Protein AF-T0RI38-F1 (afdb_monomer_lite)

Secondary structure (DSSP, 8-state):
-HHHHHHHTTSSTT------------EEEEETTS-EEEHHHHHHHHHS-------TT-SSHHHHHHHHHTTHHHH-HHHHHHHHHHHHHHHHHEEEESS------TTS-S--PPTTEEEEE-EEEEEETTTTEEEEEEEHHHHHHS-HHHHHHHHHHHHHHHHH--S-HHHHHHHHHHHHTTHHHHS-HHHHHHHHHHHT--EEEETTEEEE-STT-EE-TT--EEEEEB-TT-EEEETTEEEEEEEEEEEE-TTS-EEEEEEEE-S-EEETTEEEPSEEEEEEE-TT--EEEEEE---

Radius of gyration: 24.17 Å; chains: 1; bounding box: 79×37×67 Å

Structure (mmCIF, N/CA/C/O backbone):
data_AF-T0RI38-F1
#
_entry.id   AF-T0RI38-F1
#
loop_
_atom_site.group_PDB
_atom_site.id
_atom_site.type_symbol
_atom_site.label_atom_id
_atom_site.label_alt_id
_atom_site.label_comp_id
_atom_site.label_asym_id
_atom_site.label_entity_id
_atom_site.label_seq_id
_atom_site.pdbx_PDB_ins_code
_atom_site.Cartn_x
_atom_site.Cartn_y
_atom_site.Cartn_z
_atom_site.occupancy
_atom_site.B_iso_or_equiv
_atom_site.auth_seq_id
_atom_site.auth_comp_id
_atom_site.auth_asym_id
_atom_site.auth_atom_id
_atom_site.pdbx_PDB_model_num
ATOM 1 N N . MET A 1 1 ? -54.460 7.981 -27.881 1.00 52.50 1 MET A N 1
ATOM 2 C CA . MET A 1 1 ? -53.200 8.703 -27.577 1.00 52.50 1 MET A CA 1
ATOM 3 C C . MET A 1 1 ? -52.967 9.010 -26.093 1.00 52.50 1 MET A C 1
ATOM 5 O O . MET A 1 1 ? -51.810 9.084 -25.716 1.00 52.50 1 MET A O 1
ATOM 9 N N . LYS A 1 2 ? -53.991 9.130 -25.226 1.00 49.47 2 LYS A N 1
ATOM 10 C CA . LYS A 1 2 ? -53.792 9.373 -23.775 1.00 49.47 2 LYS A CA 1
ATOM 11 C C . LYS A 1 2 ? -53.155 8.209 -22.986 1.00 49.47 2 LYS A C 1
ATOM 13 O O . LYS A 1 2 ? -52.489 8.465 -21.995 1.00 49.47 2 LYS A O 1
ATOM 18 N N . ASN A 1 3 ? -53.280 6.963 -23.452 1.00 51.94 3 ASN A N 1
ATOM 19 C CA . ASN A 1 3 ? -52.802 5.787 -22.702 1.00 51.94 3 ASN A CA 1
ATOM 20 C C . ASN A 1 3 ? -51.346 5.378 -23.000 1.00 51.94 3 ASN A C 1
ATOM 22 O O . ASN A 1 3 ? -50.801 4.549 -22.285 1.00 51.94 3 ASN A O 1
ATOM 26 N N . ILE A 1 4 ? -50.698 5.961 -24.018 1.00 56.91 4 ILE A N 1
ATOM 27 C CA . ILE A 1 4 ? -49.292 5.652 -24.354 1.00 56.91 4 ILE A CA 1
ATOM 28 C C . ILE A 1 4 ? -48.326 6.487 -23.497 1.00 56.91 4 ILE A C 1
ATOM 30 O O . ILE A 1 4 ? -47.251 6.021 -23.135 1.00 56.91 4 ILE A O 1
ATOM 34 N N . VAL A 1 5 ? -48.741 7.689 -23.081 1.00 57.84 5 VAL A N 1
ATOM 35 C CA . VAL A 1 5 ? -47.929 8.575 -22.228 1.00 57.84 5 VAL A CA 1
ATOM 36 C C . VAL A 1 5 ? -47.777 8.017 -20.804 1.00 57.84 5 VAL A C 1
ATOM 38 O O . VAL A 1 5 ? -46.726 8.181 -20.195 1.00 57.84 5 VAL A O 1
ATOM 41 N N . LEU A 1 6 ? -48.778 7.291 -20.290 1.00 52.81 6 LEU A N 1
ATOM 42 C CA . LEU A 1 6 ? -48.741 6.730 -18.932 1.00 52.81 6 LEU A CA 1
ATOM 43 C C . LEU A 1 6 ? -47.814 5.504 -18.810 1.00 52.81 6 LEU A C 1
ATOM 45 O O . LEU A 1 6 ? -47.268 5.255 -17.740 1.00 52.81 6 LEU A O 1
ATOM 49 N N . MET A 1 7 ? -47.595 4.766 -19.905 1.00 52.53 7 MET A N 1
ATOM 50 C CA . MET A 1 7 ? -46.725 3.583 -19.920 1.00 52.53 7 MET A CA 1
ATOM 51 C C . MET A 1 7 ? -45.237 3.956 -20.038 1.00 52.53 7 MET A C 1
ATOM 53 O O . MET A 1 7 ? -44.396 3.271 -19.467 1.00 52.53 7 MET A O 1
ATOM 57 N N . LEU A 1 8 ? -44.905 5.084 -20.684 1.00 54.91 8 LEU A N 1
ATOM 58 C CA . LEU A 1 8 ? -43.523 5.585 -20.735 1.00 54.91 8 LEU A CA 1
ATOM 59 C C . LEU A 1 8 ? -43.023 6.120 -19.381 1.00 54.91 8 LEU A C 1
ATOM 61 O O . LEU A 1 8 ? -41.831 6.044 -19.098 1.00 54.91 8 LEU A O 1
ATOM 65 N N . LEU A 1 9 ? -43.922 6.617 -18.526 1.00 54.41 9 LEU A N 1
ATOM 66 C CA . LEU A 1 9 ? -43.577 7.114 -17.187 1.00 54.41 9 LEU A CA 1
ATOM 67 C C . LEU A 1 9 ? -43.242 5.994 -16.185 1.00 54.41 9 LEU A C 1
ATOM 69 O O . LEU A 1 9 ? -42.529 6.250 -15.221 1.00 54.41 9 LEU A O 1
ATOM 73 N N . PHE A 1 10 ? -43.681 4.754 -16.429 1.00 56.00 10 PHE A N 1
ATOM 74 C CA . PHE A 1 10 ? -43.365 3.602 -15.572 1.00 56.00 10 PHE A CA 1
ATOM 75 C C . PHE A 1 10 ? -42.059 2.879 -15.939 1.00 56.00 10 PHE A C 1
ATOM 77 O O . PHE A 1 10 ? -41.571 2.082 -15.146 1.00 56.00 10 PHE A O 1
ATOM 84 N N . CYS A 1 11 ? -41.466 3.159 -17.105 1.00 56.56 11 CYS A N 1
ATOM 85 C CA . CYS A 1 11 ? -40.196 2.547 -17.521 1.00 56.56 11 CYS A CA 1
ATOM 86 C C . CYS A 1 11 ? -38.950 3.348 -17.104 1.00 56.56 11 CYS A C 1
ATOM 88 O O . CYS A 1 11 ? -37.836 2.874 -17.303 1.00 56.56 11 CYS A O 1
ATOM 90 N N . LEU A 1 12 ? -39.114 4.544 -16.529 1.00 52.31 12 LEU A N 1
ATOM 91 C CA . LEU A 1 12 ? -38.002 5.391 -16.072 1.00 52.31 12 LEU A CA 1
ATOM 92 C C . LEU A 1 12 ? -37.701 5.257 -14.568 1.00 52.31 12 LEU A C 1
ATOM 94 O O . LEU A 1 12 ? -36.744 5.856 -14.087 1.00 52.31 12 LEU A O 1
ATOM 98 N N . SER A 1 13 ? -38.470 4.465 -13.816 1.00 51.62 13 SER A N 1
ATOM 99 C CA . SER A 1 13 ? -38.287 4.293 -12.367 1.00 51.62 13 SER A CA 1
ATOM 100 C C . SER A 1 13 ? -37.273 3.209 -11.973 1.00 51.62 13 SER A C 1
ATOM 102 O O . SER A 1 13 ? -37.005 3.040 -10.789 1.00 51.62 13 SER A O 1
ATOM 104 N N . SER A 1 14 ? -36.675 2.487 -12.925 1.00 49.59 14 SER A N 1
ATOM 105 C CA . SER A 1 14 ? -35.766 1.362 -12.642 1.00 49.59 14 SER A CA 1
ATOM 106 C C . SER A 1 14 ? -34.270 1.683 -12.766 1.00 49.59 14 SER A C 1
ATOM 108 O O . SER A 1 14 ? -33.455 0.766 -12.760 1.00 49.59 14 SER A O 1
ATOM 110 N N . LEU A 1 15 ? -33.886 2.961 -12.860 1.00 44.91 15 LEU A N 1
ATOM 111 C CA . LEU A 1 15 ? -32.476 3.388 -12.873 1.00 44.91 15 LEU A CA 1
ATOM 112 C C . LEU A 1 15 ? -32.119 4.348 -11.732 1.00 44.91 15 LEU A C 1
ATOM 114 O O . LEU A 1 15 ? -31.112 5.048 -11.804 1.00 44.91 15 LEU A O 1
ATOM 118 N N . THR A 1 16 ? -32.880 4.351 -10.636 1.00 39.31 16 THR A N 1
ATOM 119 C CA . THR A 1 16 ? -32.312 4.793 -9.360 1.00 39.31 16 THR A CA 1
ATOM 120 C C . THR A 1 16 ? -31.388 3.689 -8.866 1.00 39.31 16 THR A C 1
ATOM 122 O O . THR A 1 16 ? -31.758 2.867 -8.028 1.00 39.31 16 THR A O 1
ATOM 125 N N . PHE A 1 17 ? -30.171 3.664 -9.408 1.00 40.62 17 PHE A N 1
ATOM 126 C CA . PHE A 1 17 ? -29.021 3.188 -8.656 1.00 40.62 17 PHE A CA 1
ATOM 127 C C . PHE A 1 17 ? -28.925 4.138 -7.457 1.00 40.62 17 PHE A C 1
ATOM 129 O O . PHE A 1 17 ? -28.299 5.192 -7.527 1.00 40.62 17 PHE A O 1
ATOM 136 N N . ALA A 1 18 ? -29.659 3.828 -6.383 1.00 42.44 18 ALA A N 1
ATOM 137 C CA . ALA A 1 18 ? -29.316 4.338 -5.071 1.00 42.44 18 ALA A CA 1
ATOM 138 C C . ALA A 1 18 ? -27.847 3.962 -4.914 1.00 42.44 18 ALA A C 1
ATOM 140 O O . ALA A 1 18 ? -27.525 2.770 -4.978 1.00 42.44 18 ALA A O 1
ATOM 141 N N . GLY A 1 19 ? -26.975 4.978 -4.898 1.00 41.56 19 GLY A N 1
ATOM 142 C CA . GLY A 1 19 ? -25.542 4.793 -4.744 1.00 41.56 19 GLY A CA 1
ATOM 143 C C . GLY A 1 19 ? -25.368 3.789 -3.626 1.00 41.56 19 GLY A C 1
ATOM 144 O O . GLY A 1 19 ? -25.878 4.008 -2.530 1.00 41.56 19 GLY A O 1
ATOM 145 N N . HIS A 1 20 ? -24.821 2.627 -3.966 1.00 44.66 20 HIS A N 1
ATOM 146 C CA . HIS A 1 20 ? -24.607 1.563 -3.008 1.00 44.66 20 HIS A CA 1
ATOM 147 C C . HIS A 1 20 ? -23.592 2.131 -2.017 1.00 44.66 20 HIS A C 1
ATOM 149 O O . HIS A 1 20 ? -22.389 2.105 -2.264 1.00 44.66 20 HIS A O 1
ATOM 155 N N . GLU A 1 21 ? -24.094 2.727 -0.936 1.00 50.97 21 GLU A N 1
ATOM 156 C CA . GLU A 1 21 ? -23.348 3.035 0.275 1.00 50.97 21 GLU A CA 1
ATOM 157 C C . GLU A 1 21 ? -23.023 1.681 0.905 1.00 50.97 21 GLU A C 1
ATOM 159 O O . GLU A 1 21 ? -23.633 1.243 1.878 1.00 50.97 21 GLU A O 1
ATOM 164 N N . ILE A 1 22 ? -22.125 0.938 0.254 1.00 48.94 22 ILE A N 1
ATOM 165 C CA . ILE A 1 22 ? -21.512 -0.239 0.845 1.00 48.94 22 ILE A CA 1
ATOM 166 C C . ILE A 1 22 ? -20.692 0.339 1.980 1.00 48.94 22 ILE A C 1
ATOM 168 O O . ILE A 1 22 ? -19.690 1.017 1.749 1.00 48.94 22 ILE A O 1
ATOM 172 N N . GLY A 1 23 ? -21.225 0.178 3.191 1.00 55.19 23 GLY A N 1
ATOM 173 C CA . GLY A 1 23 ? -20.572 0.625 4.399 1.00 55.19 23 GLY A CA 1
ATOM 174 C C . GLY A 1 23 ? -19.148 0.097 4.396 1.00 55.19 23 GLY A C 1
ATOM 175 O O . GLY A 1 23 ? -18.940 -1.096 4.246 1.00 55.19 23 GLY A O 1
ATOM 176 N N . ASN A 1 24 ? -18.218 1.037 4.468 1.00 63.84 24 ASN A N 1
ATOM 177 C CA . ASN A 1 24 ? -16.783 0.861 4.552 1.00 63.84 24 ASN A CA 1
ATOM 178 C C . ASN A 1 24 ? -16.415 1.604 5.824 1.00 63.84 24 ASN A C 1
ATOM 180 O O . ASN A 1 24 ? -16.351 2.838 5.819 1.00 63.84 24 ASN A O 1
ATOM 184 N N . GLY A 1 25 ? -16.376 0.877 6.932 1.00 73.56 25 GLY A N 1
ATOM 185 C CA . GLY A 1 25 ? -16.370 1.496 8.242 1.00 73.56 25 GLY A CA 1
ATOM 186 C C . GLY A 1 25 ? -15.565 0.716 9.255 1.00 73.56 25 GLY A C 1
ATOM 187 O O . GLY A 1 25 ? -15.744 -0.493 9.431 1.00 73.56 25 GLY A O 1
ATOM 188 N N . GLY A 1 26 ? -14.701 1.421 9.974 1.00 88.06 26 GLY A N 1
ATOM 189 C CA . GLY A 1 26 ? -14.021 0.867 11.125 1.00 88.06 26 GLY A CA 1
ATOM 190 C C . GLY A 1 26 ? -14.998 0.380 12.193 1.00 88.06 26 GLY A C 1
ATOM 191 O O . GLY A 1 26 ? -16.070 0.949 12.421 1.00 88.06 26 GLY A O 1
ATOM 192 N N . HIS A 1 27 ? -14.584 -0.675 12.887 1.00 92.56 27 HIS A N 1
ATOM 193 C CA . HIS A 1 27 ? -15.322 -1.269 13.994 1.00 92.56 27 HIS A CA 1
ATOM 194 C C . HIS A 1 27 ? -14.500 -1.219 15.278 1.00 92.56 27 HIS A C 1
ATOM 196 O O . HIS A 1 27 ? -13.270 -1.304 15.260 1.00 92.56 27 HIS A O 1
ATOM 202 N N . ILE A 1 28 ? -15.197 -1.132 16.402 1.00 93.94 28 ILE A N 1
ATOM 203 C CA . ILE A 1 28 ? -14.631 -1.093 17.745 1.00 93.94 28 ILE A CA 1
ATOM 204 C C . ILE A 1 28 ? -15.278 -2.177 18.606 1.00 93.94 28 ILE A C 1
ATOM 206 O O . ILE A 1 28 ? -16.474 -2.444 18.507 1.00 93.94 28 ILE A O 1
ATOM 210 N N . LEU A 1 29 ? -14.480 -2.817 19.450 1.00 95.06 29 LEU A N 1
ATOM 211 C CA . LEU A 1 29 ? -14.939 -3.652 20.548 1.00 95.06 29 LEU A CA 1
ATOM 212 C C . LEU A 1 29 ? -15.111 -2.784 21.779 1.00 95.06 29 LEU A C 1
ATOM 214 O O . LEU A 1 29 ? -14.146 -2.177 22.239 1.00 95.06 29 LEU A O 1
ATOM 218 N N . LYS A 1 30 ? -16.319 -2.783 22.330 1.00 96.00 30 LYS A N 1
ATOM 219 C CA . LYS A 1 30 ? -16.624 -2.221 23.641 1.00 96.00 30 LYS A CA 1
ATOM 220 C C . LYS A 1 30 ? -16.913 -3.370 24.595 1.00 96.00 30 LYS A C 1
ATOM 222 O O . LYS A 1 30 ? -17.818 -4.159 24.347 1.00 96.00 30 LYS A O 1
ATOM 227 N N . CYS A 1 31 ? -16.134 -3.489 25.661 1.00 96.50 31 CYS A N 1
ATOM 228 C CA . CYS A 1 31 ? -16.261 -4.582 26.621 1.00 96.50 31 CYS A CA 1
ATOM 229 C C . CYS A 1 31 ? -16.956 -4.144 27.919 1.00 96.50 31 CYS A C 1
ATOM 231 O O . CYS A 1 31 ? -16.944 -2.967 28.280 1.00 96.50 31 CYS A O 1
ATOM 233 N N . ASP A 1 32 ? -17.530 -5.107 28.643 1.00 96.50 32 ASP A N 1
ATOM 234 C CA . ASP A 1 32 ? -18.246 -4.897 29.912 1.00 96.50 32 ASP A CA 1
ATOM 235 C C . ASP A 1 32 ? -17.349 -4.287 31.007 1.00 96.50 32 ASP A C 1
ATOM 237 O O . ASP A 1 32 ? -17.836 -3.638 31.931 1.00 96.50 32 ASP A O 1
ATOM 241 N N . ASP A 1 33 ? -16.029 -4.472 30.898 1.00 95.81 33 ASP A N 1
ATOM 242 C CA . ASP A 1 33 ? -15.020 -3.871 31.779 1.00 95.81 33 ASP A CA 1
ATOM 243 C C . ASP A 1 33 ? -14.718 -2.394 31.458 1.00 95.81 33 ASP A C 1
ATOM 245 O O . ASP A 1 33 ? -13.892 -1.768 32.122 1.00 95.81 33 ASP A O 1
ATOM 249 N N . GLY A 1 34 ? -15.387 -1.829 30.450 1.00 94.44 34 GLY A N 1
ATOM 250 C CA . GLY A 1 34 ? -15.202 -0.458 29.989 1.00 94.44 34 GLY A CA 1
ATOM 251 C C . GLY A 1 34 ? -14.007 -0.261 29.056 1.00 94.44 34 GLY A C 1
ATOM 252 O O . GLY A 1 34 ? -13.710 0.884 28.715 1.00 94.44 34 GLY A O 1
ATOM 253 N N . SER A 1 35 ? -13.321 -1.332 28.640 1.00 96.25 35 SER A N 1
ATOM 254 C CA . SER A 1 35 ? -12.245 -1.248 27.649 1.00 96.25 35 SER A CA 1
ATOM 255 C C . SER A 1 35 ? -12.780 -1.094 26.223 1.00 96.25 35 SER A C 1
ATOM 257 O O . SER A 1 35 ? -13.856 -1.590 25.874 1.00 96.25 35 SER A O 1
ATOM 259 N N . TYR A 1 36 ? -11.996 -0.387 25.407 1.00 96.94 36 TYR A N 1
ATOM 260 C CA . TYR A 1 36 ? -12.281 -0.098 24.008 1.00 96.94 36 TYR A CA 1
ATOM 261 C C . TYR A 1 36 ? -11.066 -0.464 23.154 1.00 96.94 36 TYR A C 1
ATOM 263 O O . TYR A 1 36 ? -9.944 -0.072 23.474 1.00 96.94 36 TYR A O 1
ATOM 271 N N . GLU A 1 37 ? -11.279 -1.207 22.073 1.00 96.38 37 GLU A N 1
ATOM 272 C CA . GLU A 1 37 ? -10.213 -1.625 21.157 1.00 96.38 37 GLU A CA 1
ATOM 273 C C . GLU A 1 37 ? -10.730 -1.642 19.718 1.00 96.38 37 GLU A C 1
ATOM 275 O O . GLU A 1 37 ? -11.820 -2.144 19.457 1.00 96.38 37 GLU A O 1
ATOM 280 N N . ILE A 1 38 ? -9.955 -1.138 18.758 1.00 96.06 38 ILE A N 1
ATOM 281 C CA . ILE A 1 38 ? -10.289 -1.288 17.341 1.00 96.06 38 ILE A CA 1
ATOM 282 C C . ILE A 1 38 ? -10.328 -2.770 16.971 1.00 96.06 38 ILE A C 1
ATOM 284 O O . ILE A 1 38 ? -9.392 -3.525 17.237 1.00 96.06 38 ILE A O 1
ATOM 288 N N . TYR A 1 39 ? -11.413 -3.183 16.316 1.00 94.75 39 TYR A N 1
ATOM 289 C CA . TYR A 1 39 ? -11.672 -4.583 15.995 1.00 94.75 39 TYR A CA 1
ATOM 290 C C . TYR A 1 39 ? -10.539 -5.221 15.182 1.00 94.75 39 TYR A C 1
ATOM 292 O O . TYR A 1 39 ? -10.204 -6.385 15.401 1.00 94.75 39 TYR A O 1
ATOM 300 N N . ASP A 1 40 ? -9.897 -4.455 14.298 1.00 94.38 40 ASP A N 1
ATOM 301 C CA . ASP A 1 40 ? -8.742 -4.912 13.525 1.00 94.38 40 ASP A CA 1
ATOM 302 C C . ASP A 1 40 ? -7.576 -5.343 14.427 1.00 94.38 40 ASP A C 1
ATOM 304 O O . ASP A 1 40 ? -6.977 -6.388 14.177 1.00 94.38 40 ASP A O 1
ATOM 308 N N . LEU A 1 41 ? -7.287 -4.614 15.513 1.00 95.12 41 LEU A N 1
ATOM 309 C CA . LEU A 1 41 ? -6.241 -5.000 16.469 1.00 95.12 41 LEU A CA 1
ATOM 310 C C . LEU A 1 41 ? -6.584 -6.297 17.189 1.00 95.12 41 LEU A C 1
ATOM 312 O O . LEU A 1 41 ? -5.730 -7.179 17.301 1.00 95.12 41 LEU A O 1
ATOM 316 N N . PHE A 1 42 ? -7.828 -6.437 17.649 1.00 94.81 42 PHE A N 1
ATOM 317 C CA . PHE A 1 42 ? -8.294 -7.689 18.236 1.00 94.81 42 PHE A CA 1
ATOM 318 C C . PHE A 1 42 ? -8.143 -8.848 17.249 1.00 94.81 42 PHE A C 1
ATOM 320 O O . PHE A 1 42 ? -7.628 -9.907 17.612 1.00 94.81 42 PHE A O 1
ATOM 327 N N . TYR A 1 43 ? -8.562 -8.644 15.998 1.00 93.44 43 TYR A N 1
ATOM 328 C CA . TYR A 1 43 ? -8.489 -9.652 14.950 1.00 93.44 43 TYR A CA 1
ATOM 329 C C . TYR A 1 43 ? -7.038 -10.082 14.705 1.00 93.44 43 TYR A C 1
ATOM 331 O O . TYR A 1 43 ? -6.738 -11.276 14.721 1.00 93.44 43 TYR A O 1
ATOM 339 N N . ILE A 1 44 ? -6.124 -9.118 14.568 1.00 93.50 44 ILE A N 1
ATOM 340 C CA . ILE A 1 44 ? -4.686 -9.355 14.403 1.00 93.50 44 ILE A CA 1
ATOM 341 C C . ILE A 1 44 ? -4.132 -10.186 15.566 1.00 93.50 44 ILE A C 1
ATOM 343 O O . ILE A 1 44 ? -3.546 -11.251 15.353 1.00 93.50 44 ILE A O 1
ATOM 347 N N . LYS A 1 45 ? -4.385 -9.755 16.807 1.00 94.06 45 LYS A N 1
ATOM 348 C CA . LYS A 1 45 ? -3.921 -10.450 18.016 1.00 94.06 45 LYS A CA 1
ATOM 349 C C . LYS A 1 45 ? -4.466 -11.869 18.096 1.00 94.06 45 LYS A C 1
ATOM 351 O O . LYS A 1 45 ? -3.739 -12.801 18.433 1.00 94.06 45 LYS A O 1
ATOM 356 N N . LYS A 1 46 ? -5.747 -12.049 17.774 1.00 92.94 46 LYS A N 1
ATOM 357 C CA . LYS A 1 46 ? -6.440 -13.327 17.932 1.00 92.94 46 LYS A CA 1
ATOM 358 C C . LYS A 1 46 ? -6.084 -14.342 16.850 1.00 92.94 46 LYS A C 1
ATOM 360 O O . LYS A 1 46 ? -5.909 -15.515 17.178 1.00 92.94 46 LYS A O 1
ATOM 365 N N . PHE A 1 47 ? -6.029 -13.918 15.590 1.00 91.25 47 PHE A N 1
ATOM 366 C CA . PHE A 1 47 ? -5.930 -14.822 14.439 1.00 91.25 47 PHE A CA 1
ATOM 367 C C . PHE A 1 47 ? -4.533 -14.889 13.832 1.00 91.25 47 PHE A C 1
ATOM 369 O O . PHE A 1 47 ? -4.184 -15.913 13.249 1.00 91.25 47 PHE A O 1
ATOM 376 N N . TRP A 1 48 ? -3.718 -13.849 14.003 1.00 90.81 48 TRP A N 1
ATOM 377 C CA . TRP A 1 48 ? -2.339 -13.814 13.507 1.00 90.81 48 TRP A CA 1
ATOM 378 C C . TRP A 1 48 ? -1.295 -13.857 14.619 1.00 90.81 48 TRP A C 1
ATOM 380 O O . TRP A 1 48 ? -0.105 -13.776 14.328 1.00 90.81 48 TRP A O 1
ATOM 390 N N . ASN A 1 49 ? -1.725 -14.014 15.878 1.00 91.56 49 ASN A N 1
ATOM 391 C CA . ASN A 1 49 ? -0.862 -14.177 17.052 1.00 91.56 49 ASN A CA 1
ATOM 392 C C . ASN A 1 49 ? 0.277 -13.141 17.106 1.00 91.56 49 ASN A C 1
ATOM 394 O O . ASN A 1 49 ? 1.428 -13.457 17.407 1.00 91.56 49 ASN A O 1
ATOM 398 N N . THR A 1 50 ? -0.053 -11.902 16.751 1.00 91.12 50 THR A N 1
ATOM 399 C CA . THR A 1 50 ? 0.874 -10.772 16.669 1.00 91.12 50 THR A CA 1
ATOM 400 C C . THR A 1 50 ? 0.377 -9.648 17.555 1.00 91.12 50 THR A C 1
ATOM 402 O O . THR A 1 50 ? -0.822 -9.404 17.671 1.00 91.12 50 THR A O 1
ATOM 405 N N . PHE A 1 51 ? 1.313 -8.957 18.195 1.00 91.31 51 PHE A N 1
ATOM 406 C CA . PHE A 1 51 ? 1.027 -7.880 19.135 1.00 91.31 51 PHE A CA 1
ATOM 407 C C . PHE A 1 51 ? 1.740 -6.623 18.647 1.00 91.31 51 PHE A C 1
ATOM 409 O O . PHE A 1 51 ? 2.832 -6.331 19.134 1.00 91.31 51 PHE A O 1
ATOM 416 N N . PRO A 1 52 ? 1.171 -5.917 17.652 1.00 90.50 52 PRO A N 1
ATOM 417 C CA . PRO A 1 52 ? 1.804 -4.727 17.118 1.00 90.50 52 PRO A CA 1
ATOM 418 C C . PRO A 1 52 ? 2.003 -3.691 18.218 1.00 90.50 52 PRO A C 1
ATOM 420 O O . PRO A 1 52 ? 1.113 -3.465 19.045 1.00 90.50 52 PRO A O 1
ATOM 423 N N . THR A 1 53 ? 3.177 -3.077 18.221 1.00 88.12 53 THR A N 1
ATOM 424 C CA . THR A 1 53 ? 3.523 -1.996 19.138 1.00 88.12 53 THR A CA 1
ATOM 425 C C . THR A 1 53 ? 3.524 -0.677 18.379 1.00 88.12 53 THR A C 1
ATOM 427 O O . THR A 1 53 ? 4.037 -0.644 17.259 1.00 88.12 53 THR A O 1
ATOM 430 N N . PRO A 1 54 ? 3.004 0.413 18.966 1.00 89.81 54 PRO A N 1
ATOM 431 C CA . PRO A 1 54 ? 3.094 1.723 18.339 1.00 89.81 54 PRO A CA 1
ATOM 432 C C . PRO A 1 54 ? 4.568 2.127 18.132 1.00 89.81 54 PRO A C 1
ATOM 434 O O . PRO A 1 54 ? 5.411 1.766 18.961 1.00 89.81 54 PRO A O 1
ATOM 437 N N . PRO A 1 55 ? 4.897 2.892 17.074 1.00 88.06 55 PRO A N 1
ATOM 438 C CA . PRO A 1 55 ? 6.235 3.440 16.878 1.00 88.06 55 PRO A CA 1
ATOM 439 C C . PRO A 1 55 ? 6.639 4.310 18.075 1.00 88.06 55 PRO A C 1
ATOM 441 O O . PRO A 1 55 ? 5.820 5.075 18.590 1.00 88.06 55 PRO A O 1
ATOM 444 N N . SER A 1 56 ? 7.901 4.217 18.505 1.00 78.81 56 SER A N 1
ATOM 445 C CA . SER A 1 56 ? 8.401 4.826 19.750 1.00 78.81 56 SER A CA 1
ATOM 446 C C . SER A 1 56 ? 8.277 6.352 19.822 1.00 78.81 56 SER A C 1
ATOM 448 O O . SER A 1 56 ? 8.181 6.889 20.922 1.00 78.81 56 SER A O 1
ATOM 450 N N . ASP A 1 57 ? 8.225 7.039 18.676 1.00 71.19 57 ASP A N 1
ATOM 451 C CA . ASP A 1 57 ? 8.382 8.501 18.585 1.00 71.19 57 ASP A CA 1
ATOM 452 C C . ASP A 1 57 ? 7.160 9.239 18.013 1.00 71.19 57 ASP A C 1
ATOM 454 O O . ASP A 1 57 ? 7.265 10.344 17.477 1.00 71.19 57 ASP A O 1
ATOM 458 N N . SER A 1 58 ? 5.966 8.655 18.115 1.00 76.19 58 SER A N 1
ATOM 459 C CA . SER A 1 58 ? 4.768 9.274 17.543 1.00 76.19 58 SER A CA 1
ATOM 460 C C . SER A 1 58 ? 3.957 10.078 18.558 1.00 76.19 58 SER A C 1
ATOM 462 O O . SER A 1 58 ? 3.219 9.530 19.374 1.00 76.19 58 SER A O 1
ATOM 464 N N . ALA A 1 59 ? 4.044 11.407 18.459 1.00 86.12 59 ALA A N 1
ATOM 465 C CA . ALA A 1 59 ? 3.325 12.342 19.329 1.00 86.12 59 ALA A CA 1
ATOM 466 C C . ALA A 1 59 ? 1.800 12.413 19.078 1.00 86.12 59 ALA A C 1
ATOM 468 O O . ALA A 1 59 ? 1.072 12.960 19.905 1.00 86.12 59 ALA A O 1
ATOM 469 N N . SER A 1 60 ? 1.308 11.898 17.946 1.00 95.38 60 SER A N 1
ATOM 470 C CA . SER A 1 60 ? -0.112 11.909 17.564 1.00 95.38 60 SER A CA 1
ATOM 471 C C . SER A 1 60 ? -0.473 10.715 16.683 1.00 95.38 60 SER A C 1
ATOM 473 O O . SER A 1 60 ? 0.407 10.078 16.099 1.00 95.38 60 SER A O 1
ATOM 475 N N . GLU A 1 61 ? -1.770 10.436 16.539 1.00 96.06 61 GLU A N 1
ATOM 476 C CA . GLU A 1 61 ? -2.269 9.351 15.693 1.00 96.06 61 GLU A CA 1
ATOM 477 C C . GLU A 1 61 ? -1.875 9.543 14.223 1.00 96.06 61 GLU A C 1
ATOM 479 O O . GLU A 1 61 ? -1.492 8.584 13.564 1.00 96.06 61 GLU A O 1
ATOM 484 N N . TYR A 1 62 ? -1.859 10.785 13.726 1.00 96.94 62 TYR A N 1
ATOM 485 C CA . TYR A 1 62 ? -1.441 11.093 12.357 1.00 96.94 62 TYR A CA 1
ATOM 486 C C . TYR A 1 62 ? 0.050 10.837 12.134 1.00 96.94 62 TYR A C 1
ATOM 488 O O . TYR A 1 62 ? 0.424 10.300 11.097 1.00 96.94 62 TYR A O 1
ATOM 496 N N . LYS A 1 63 ? 0.897 11.164 13.120 1.00 96.25 63 LYS A N 1
ATOM 497 C CA . LYS A 1 63 ? 2.332 10.859 13.048 1.00 96.25 63 LYS A CA 1
ATOM 498 C C . LYS A 1 63 ? 2.588 9.352 13.062 1.00 96.25 63 LYS A C 1
ATOM 500 O O . LYS A 1 63 ? 3.452 8.899 12.321 1.00 96.25 63 LYS A O 1
ATOM 505 N N . MET A 1 64 ? 1.795 8.584 13.819 1.00 96.12 64 MET A N 1
ATOM 506 C CA . MET A 1 64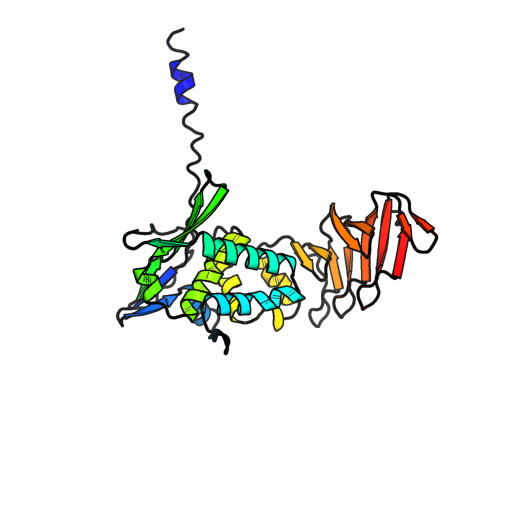 ? 1.843 7.117 13.751 1.00 96.12 64 MET A CA 1
ATOM 507 C C . MET A 1 64 ? 1.499 6.621 12.346 1.00 96.12 64 MET A C 1
ATOM 509 O O . MET A 1 64 ? 2.241 5.811 11.802 1.00 96.12 64 MET A O 1
ATOM 513 N N . VAL A 1 65 ? 0.415 7.122 11.740 1.00 97.12 65 VAL A N 1
ATOM 514 C CA . VAL A 1 65 ? 0.033 6.740 10.369 1.00 97.12 65 VAL A CA 1
ATOM 515 C C . VAL A 1 65 ? 1.146 7.043 9.370 1.00 97.12 65 VAL A C 1
ATOM 517 O O . VAL A 1 65 ? 1.504 6.162 8.594 1.00 97.12 65 VAL A O 1
ATOM 520 N N . GLU A 1 66 ? 1.734 8.240 9.426 1.00 96.25 66 GLU A N 1
ATOM 521 C CA . GLU A 1 66 ? 2.876 8.618 8.582 1.00 96.25 66 GLU A CA 1
ATOM 522 C C . GLU A 1 66 ? 4.050 7.635 8.754 1.00 96.25 66 GLU A C 1
ATOM 524 O O . GLU A 1 66 ? 4.599 7.154 7.766 1.00 96.25 66 GLU A O 1
ATOM 529 N N . SER A 1 67 ? 4.387 7.252 9.993 1.00 95.06 67 SER A N 1
ATOM 530 C CA . SER A 1 67 ? 5.435 6.253 10.253 1.00 95.06 67 SER A CA 1
ATOM 531 C C . SER A 1 67 ? 5.123 4.870 9.675 1.00 95.06 67 SER A C 1
ATOM 533 O O . SER A 1 67 ? 6.039 4.195 9.214 1.00 95.06 67 SER A O 1
ATOM 535 N N . TYR A 1 68 ? 3.858 4.440 9.673 1.00 95.06 68 TYR A N 1
ATOM 536 C CA . TYR A 1 68 ? 3.475 3.143 9.109 1.00 95.06 68 TYR A CA 1
ATOM 537 C C . TYR A 1 68 ? 3.518 3.110 7.579 1.00 95.06 68 TYR A C 1
ATOM 539 O O . TYR A 1 68 ? 3.783 2.053 7.007 1.00 95.06 68 TYR A O 1
ATOM 547 N N . ILE A 1 69 ? 3.256 4.235 6.907 1.00 95.56 69 ILE A N 1
ATOM 548 C CA . ILE A 1 69 ? 3.278 4.288 5.439 1.00 95.56 69 ILE A CA 1
ATOM 549 C C . ILE A 1 69 ? 4.667 4.605 4.875 1.00 95.56 69 ILE A C 1
ATOM 551 O O . ILE A 1 69 ? 4.938 4.189 3.751 1.00 95.56 69 ILE A O 1
ATOM 555 N N . GLU A 1 70 ? 5.559 5.266 5.627 1.00 94.44 70 GLU A N 1
ATOM 556 C CA . GLU A 1 70 ? 6.898 5.678 5.159 1.00 94.44 70 GLU A CA 1
ATOM 557 C C . GLU A 1 70 ? 7.717 4.540 4.509 1.00 94.44 70 GLU A C 1
ATOM 559 O O . GLU A 1 70 ? 8.302 4.789 3.451 1.00 94.44 70 GLU A O 1
ATOM 564 N N . PRO A 1 71 ? 7.717 3.284 5.011 1.00 92.50 71 PRO A N 1
ATOM 565 C CA . PRO A 1 71 ? 8.373 2.161 4.332 1.00 92.50 71 PRO A CA 1
ATOM 566 C C . PRO A 1 71 ? 7.990 1.968 2.861 1.00 92.50 71 PRO A C 1
ATOM 568 O O . PRO A 1 71 ? 8.801 1.522 2.046 1.00 92.50 71 PRO A O 1
ATOM 571 N N . LEU A 1 72 ? 6.758 2.325 2.481 1.00 93.00 72 LEU A N 1
ATOM 572 C CA . LEU A 1 72 ? 6.305 2.221 1.096 1.00 93.00 72 LEU A CA 1
ATOM 573 C C . LEU A 1 72 ? 7.073 3.154 0.164 1.00 93.00 72 LEU A C 1
ATOM 575 O O . LEU A 1 72 ? 7.154 2.880 -1.025 1.00 93.00 72 LEU A O 1
ATOM 579 N N . LYS A 1 73 ? 7.636 4.256 0.655 1.00 92.19 73 LYS A N 1
ATOM 580 C CA . LYS A 1 73 ? 8.280 5.271 -0.183 1.00 92.19 73 LYS A CA 1
ATOM 581 C C . LYS A 1 73 ? 9.483 4.736 -0.951 1.00 92.19 73 LYS A C 1
ATOM 583 O O . LYS A 1 73 ? 9.702 5.132 -2.092 1.00 92.19 73 LYS A O 1
ATOM 588 N N . GLU A 1 74 ? 10.246 3.832 -0.340 1.00 85.12 74 GLU A N 1
ATOM 589 C CA . GLU A 1 74 ? 11.434 3.246 -0.962 1.00 85.12 74 GLU A CA 1
ATOM 590 C C . GLU A 1 74 ? 11.074 2.192 -2.020 1.00 85.12 74 GLU A C 1
ATOM 592 O O . GLU A 1 74 ? 11.690 2.136 -3.091 1.00 85.12 74 GLU A O 1
ATOM 597 N N . PHE A 1 75 ? 10.088 1.343 -1.726 1.00 83.38 75 PHE A N 1
ATOM 598 C CA . PHE A 1 75 ? 9.781 0.167 -2.546 1.00 83.38 75 PHE A CA 1
ATOM 599 C C . PHE A 1 75 ? 8.598 0.376 -3.502 1.00 83.38 75 PHE A C 1
ATOM 601 O O . PHE A 1 75 ? 8.607 -0.163 -4.609 1.00 83.38 75 PHE A O 1
ATOM 608 N N . TYR A 1 76 ? 7.620 1.187 -3.095 1.00 90.31 76 TYR A N 1
ATOM 609 C CA . TYR A 1 76 ? 6.326 1.419 -3.747 1.00 90.31 76 TYR A CA 1
ATOM 610 C C . TYR A 1 76 ? 5.926 2.909 -3.707 1.00 90.31 76 TYR A C 1
ATOM 612 O O . TYR A 1 76 ? 4.885 3.262 -3.140 1.00 90.31 76 TYR A O 1
ATOM 620 N N . PRO A 1 77 ? 6.719 3.814 -4.310 1.00 90.25 77 PRO A N 1
ATOM 621 C CA . PRO A 1 77 ? 6.547 5.263 -4.164 1.00 90.25 77 PRO A CA 1
ATOM 622 C C . PRO A 1 77 ? 5.180 5.782 -4.633 1.00 90.25 77 PRO A C 1
ATOM 624 O O . PRO A 1 77 ? 4.644 6.726 -4.053 1.00 90.25 77 PRO A O 1
ATOM 627 N N . GLU A 1 78 ? 4.579 5.168 -5.656 1.00 90.12 78 GLU A N 1
ATOM 628 C CA . GLU A 1 78 ? 3.225 5.536 -6.085 1.00 90.12 78 GLU A CA 1
ATOM 629 C C . GLU A 1 78 ? 2.172 5.163 -5.041 1.00 90.12 78 GLU A C 1
ATOM 631 O O . GLU A 1 78 ? 1.305 5.977 -4.734 1.00 90.12 78 GLU A O 1
ATOM 636 N N . LEU A 1 79 ? 2.279 3.970 -4.449 1.00 91.81 79 LEU A N 1
ATOM 637 C CA . LEU A 1 79 ? 1.369 3.531 -3.395 1.00 91.81 79 LEU A CA 1
ATOM 638 C C . LEU A 1 79 ? 1.519 4.416 -2.154 1.00 91.81 79 LEU A C 1
ATOM 640 O O . LEU A 1 79 ? 0.518 4.870 -1.609 1.00 91.81 79 LEU A O 1
ATOM 644 N N . HIS A 1 80 ? 2.758 4.745 -1.770 1.00 94.94 80 HIS A N 1
ATOM 645 C CA . HIS A 1 80 ? 3.035 5.735 -0.728 1.00 94.94 80 HIS A CA 1
ATOM 646 C C . HIS A 1 80 ? 2.312 7.059 -1.009 1.00 94.94 80 HIS A C 1
ATOM 648 O O . HIS A 1 80 ? 1.578 7.556 -0.161 1.00 94.94 80 HIS A O 1
ATOM 654 N N . LYS A 1 81 ? 2.459 7.609 -2.222 1.00 95.38 81 LYS A N 1
ATOM 655 C CA . LYS A 1 81 ? 1.802 8.861 -2.624 1.00 95.38 81 LYS A CA 1
ATOM 656 C C . LYS A 1 81 ? 0.274 8.772 -2.558 1.00 95.38 81 LYS A C 1
ATOM 658 O O . LYS A 1 81 ? -0.372 9.750 -2.180 1.00 95.38 81 LYS A O 1
ATOM 663 N N . MET A 1 82 ? -0.311 7.630 -2.921 1.00 94.69 82 MET A N 1
ATOM 664 C CA . MET A 1 82 ? -1.755 7.412 -2.795 1.00 94.69 82 MET A CA 1
ATOM 665 C C . MET A 1 82 ? -2.202 7.460 -1.330 1.00 94.69 82 MET A C 1
ATOM 667 O O . MET A 1 82 ? -3.191 8.127 -1.034 1.00 94.69 82 MET A O 1
ATOM 671 N N . PHE A 1 83 ? -1.471 6.810 -0.419 1.00 96.81 83 PHE A N 1
ATOM 672 C CA . PHE A 1 83 ? -1.767 6.837 1.018 1.00 96.81 83 PHE A CA 1
ATOM 673 C C . PHE A 1 83 ? -1.550 8.217 1.645 1.00 96.81 83 PHE A C 1
ATOM 675 O O . PHE A 1 83 ? -2.382 8.655 2.433 1.00 96.81 83 PHE A O 1
ATOM 682 N N . ASP A 1 84 ? -0.494 8.927 1.257 1.00 97.56 84 ASP A N 1
ATOM 683 C CA . ASP A 1 84 ? -0.223 10.298 1.700 1.00 97.56 84 ASP A CA 1
ATOM 684 C C . ASP A 1 84 ? -1.351 11.255 1.268 1.00 97.56 84 ASP A C 1
ATOM 686 O O . ASP A 1 84 ? -1.939 11.968 2.079 1.00 97.56 84 ASP A O 1
ATOM 690 N N . THR A 1 85 ? -1.774 11.165 0.001 1.00 96.25 85 THR A N 1
ATOM 691 C CA . THR A 1 85 ? -2.929 11.925 -0.512 1.00 96.25 85 THR A CA 1
ATOM 692 C C . THR A 1 85 ? -4.217 11.555 0.230 1.00 96.25 85 THR A C 1
ATOM 694 O O . THR A 1 85 ? -5.014 12.428 0.578 1.00 96.25 85 THR A O 1
ATOM 697 N N . ALA A 1 86 ? -4.430 10.262 0.494 1.00 95.94 86 ALA A N 1
ATOM 698 C CA . ALA A 1 86 ? -5.588 9.782 1.238 1.00 95.94 86 ALA A CA 1
ATOM 699 C C . ALA A 1 86 ? -5.603 10.315 2.677 1.00 95.94 86 ALA A C 1
ATOM 701 O O . ALA A 1 86 ? -6.667 10.676 3.172 1.00 95.94 86 ALA A O 1
ATOM 702 N N . LEU A 1 87 ? -4.444 10.402 3.337 1.00 97.56 87 LEU A N 1
ATOM 703 C CA . LEU A 1 87 ? -4.309 10.946 4.686 1.00 97.56 87 LEU A CA 1
ATOM 704 C C . LEU A 1 87 ? -4.693 12.427 4.739 1.00 97.56 87 LEU A C 1
ATOM 706 O O . LEU A 1 87 ? -5.432 12.840 5.633 1.00 97.56 87 LEU A O 1
ATOM 710 N N . GLU A 1 88 ? -4.251 13.222 3.767 1.00 96.69 88 GLU A N 1
ATOM 711 C CA . GLU A 1 88 ? -4.651 14.628 3.669 1.00 96.69 88 GLU A CA 1
ATOM 712 C C . GLU A 1 88 ? -6.152 14.775 3.392 1.00 96.69 88 GLU A C 1
ATOM 714 O O . GLU A 1 88 ? -6.836 15.580 4.030 1.00 96.69 88 GLU A O 1
ATOM 719 N N . HIS A 1 89 ? -6.708 13.937 2.514 1.00 94.25 89 HIS A N 1
ATOM 720 C CA . HIS A 1 89 ? -8.150 13.904 2.269 1.00 94.25 89 HIS A CA 1
ATOM 721 C C . HIS A 1 89 ? -8.941 13.491 3.511 1.00 94.25 89 HIS A C 1
ATOM 723 O O . HIS A 1 89 ? -9.985 14.081 3.783 1.00 94.25 89 HIS A O 1
ATOM 729 N N . PHE A 1 90 ? -8.440 12.529 4.285 1.00 95.44 90 PHE A N 1
ATOM 730 C CA . PHE A 1 90 ? -9.033 12.129 5.553 1.00 95.44 90 PHE A CA 1
ATOM 731 C C . PHE A 1 90 ? -9.066 13.307 6.527 1.00 95.44 90 PHE A C 1
ATOM 733 O O . PHE A 1 90 ? -10.134 13.654 7.021 1.00 95.44 90 PHE A O 1
ATOM 740 N N . LYS A 1 91 ? -7.935 13.993 6.739 1.00 95.31 91 LYS A N 1
ATOM 741 C CA . LYS A 1 91 ? -7.844 15.157 7.642 1.00 95.31 91 LYS A CA 1
ATOM 742 C C . LYS A 1 91 ? -8.843 16.262 7.274 1.00 95.31 91 LYS A C 1
ATOM 744 O O . LYS A 1 91 ? -9.457 16.848 8.162 1.00 95.31 91 LYS A O 1
ATOM 749 N N . VAL A 1 92 ? -9.014 16.546 5.981 1.00 93.06 92 VAL A N 1
ATOM 750 C CA . VAL A 1 92 ? -9.933 17.590 5.486 1.00 93.06 92 VAL A CA 1
ATOM 751 C C . VAL A 1 92 ? -11.396 17.130 5.484 1.00 93.06 92 VAL A C 1
ATOM 753 O O . VAL A 1 92 ? -12.301 17.937 5.697 1.00 93.06 92 VAL A O 1
ATOM 756 N N . GLY A 1 93 ? -11.640 15.849 5.209 1.00 90.69 93 GLY A N 1
ATOM 757 C CA . GLY A 1 93 ? -12.970 15.259 5.053 1.00 90.69 93 GLY A CA 1
ATOM 758 C C . GLY A 1 93 ? -13.571 14.665 6.328 1.00 90.69 93 GLY A C 1
ATOM 759 O O . GLY A 1 93 ? -14.716 14.215 6.281 1.00 90.69 93 GLY A O 1
ATOM 760 N N . LEU A 1 94 ? -12.821 14.642 7.433 1.00 94.69 94 LEU A N 1
ATOM 761 C CA . LEU A 1 94 ? -13.240 14.080 8.714 1.00 94.69 94 LEU A CA 1
ATOM 762 C C . LEU A 1 94 ? -14.335 14.921 9.380 1.00 94.69 94 LEU A C 1
ATOM 764 O O . LEU A 1 94 ? -14.180 16.122 9.608 1.00 94.69 94 LEU A O 1
ATOM 768 N N . GLN A 1 95 ? -15.429 14.261 9.745 1.00 94.81 95 GLN A N 1
ATOM 769 C CA . GLN A 1 95 ? -16.5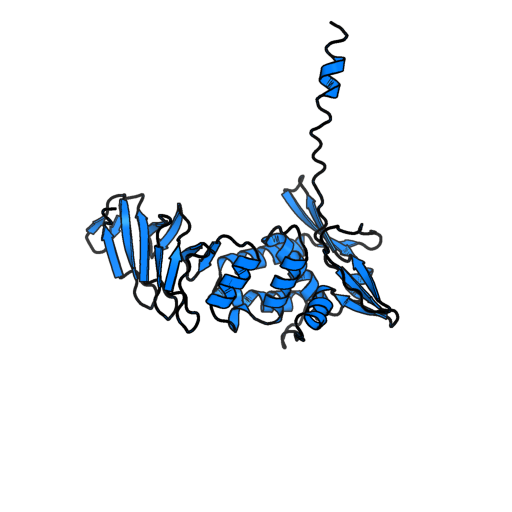72 14.827 10.449 1.00 94.81 95 GLN A CA 1
ATOM 770 C C . GLN A 1 95 ? -16.864 13.977 11.686 1.00 94.81 95 GLN A C 1
ATOM 772 O O . GLN A 1 95 ? -17.118 12.778 11.597 1.00 94.81 95 GLN A O 1
ATOM 777 N N . PHE A 1 96 ? -16.785 14.610 12.856 1.00 94.88 96 PHE A N 1
ATOM 778 C CA . PHE A 1 96 ? -17.082 13.967 14.131 1.00 94.88 96 PHE A CA 1
ATOM 779 C C . PHE A 1 96 ? -18.531 14.199 14.524 1.00 94.88 96 PHE A C 1
ATOM 781 O O . PHE A 1 96 ? -18.916 15.340 14.803 1.00 94.88 96 PHE A O 1
ATOM 788 N N . GLU A 1 97 ? -19.266 13.106 14.652 1.00 91.94 97 GLU A N 1
ATOM 789 C CA . GLU A 1 97 ? -20.703 13.079 14.888 1.00 91.94 97 GLU A CA 1
ATOM 790 C C . GLU A 1 97 ? -20.994 12.515 16.281 1.00 91.94 97 GLU A C 1
ATOM 792 O O . GLU A 1 97 ? -20.290 11.623 16.750 1.00 91.94 97 GLU A O 1
ATOM 797 N N . ASN A 1 98 ? -22.002 13.056 16.967 1.00 81.19 98 ASN A N 1
ATOM 798 C CA . ASN A 1 98 ? -22.327 12.668 18.350 1.00 81.19 98 ASN A CA 1
ATOM 799 C C . ASN A 1 98 ? -23.629 11.857 18.460 1.00 81.19 98 ASN A C 1
ATOM 801 O O . ASN A 1 98 ? -23.895 11.279 19.504 1.00 81.19 98 ASN A O 1
ATOM 805 N N . GLU A 1 99 ? -24.465 11.857 17.418 1.00 70.94 99 GLU A N 1
ATOM 806 C CA . GLU A 1 99 ? -25.839 11.325 17.476 1.00 70.94 99 GLU A CA 1
ATOM 807 C C . GLU A 1 99 ? -26.182 10.425 16.278 1.00 70.94 99 GLU A C 1
ATOM 809 O O . GLU A 1 99 ? -27.347 10.099 16.044 1.00 70.94 99 GLU A O 1
ATOM 814 N N . LEU A 1 100 ? -25.179 10.017 15.493 1.00 69.44 100 LEU A N 1
ATOM 815 C CA . LEU A 1 100 ? -25.406 9.106 14.379 1.00 69.44 100 LEU A CA 1
ATOM 816 C C . LEU A 1 100 ? -25.385 7.661 14.861 1.00 69.44 100 LEU A C 1
ATOM 818 O O . LEU A 1 100 ? -24.388 7.170 15.379 1.00 69.44 100 LEU A O 1
ATOM 822 N N . VAL A 1 101 ? -26.481 6.951 14.606 1.00 72.50 101 VAL A N 1
ATOM 823 C CA . VAL A 1 101 ? -26.482 5.491 14.639 1.00 72.50 101 VAL A CA 1
ATOM 824 C C . VAL A 1 101 ? -25.988 5.018 13.281 1.00 72.50 101 VAL A C 1
ATOM 826 O O . VAL A 1 101 ? -26.731 5.055 12.297 1.00 72.50 101 VAL A O 1
ATOM 829 N N . PHE A 1 102 ? -24.732 4.584 13.213 1.00 79.19 102 PHE A N 1
ATOM 830 C CA . PHE A 1 102 ? -24.234 3.920 12.017 1.00 79.19 102 PHE A CA 1
ATOM 831 C C . PHE A 1 102 ? -24.965 2.585 11.846 1.00 79.19 102 PHE A C 1
ATOM 833 O O . PHE A 1 102 ? -24.982 1.740 12.744 1.00 79.19 102 PHE A O 1
ATOM 840 N N . GLY A 1 103 ? -25.638 2.424 10.707 1.00 67.62 103 GLY A N 1
ATOM 841 C CA . GLY A 1 103 ? -26.264 1.157 10.351 1.00 67.62 103 GLY A CA 1
ATOM 842 C C . GLY A 1 103 ? -25.191 0.101 10.114 1.00 67.62 103 GLY A C 1
ATOM 843 O O . GLY A 1 103 ? -24.160 0.419 9.540 1.00 67.62 103 GLY A O 1
ATOM 844 N N . ASN A 1 104 ? -25.448 -1.140 10.534 1.00 67.12 104 ASN A N 1
ATOM 845 C CA . ASN A 1 104 ? -24.497 -2.243 10.404 1.00 67.12 104 ASN A CA 1
ATOM 846 C C . ASN A 1 104 ? -24.047 -2.405 8.943 1.00 67.12 104 ASN A C 1
ATOM 848 O O . ASN A 1 104 ? -24.853 -2.773 8.079 1.00 67.12 104 ASN A O 1
ATOM 852 N N . SER A 1 105 ? -22.778 -2.114 8.669 1.00 65.31 105 SER A N 1
ATOM 853 C CA . SER A 1 105 ? -22.206 -2.284 7.346 1.00 65.31 105 SER A CA 1
ATOM 854 C C . SER A 1 105 ? -22.037 -3.776 7.041 1.00 65.31 105 SER A C 1
ATOM 856 O O . SER A 1 105 ? -21.412 -4.542 7.772 1.00 65.31 105 SER A O 1
ATOM 858 N N . GLY A 1 106 ? -22.638 -4.233 5.940 1.00 65.19 106 GLY A N 1
ATOM 859 C CA . GLY A 1 106 ? -22.573 -5.638 5.518 1.00 65.19 106 GLY A CA 1
ATOM 860 C C . GLY A 1 106 ? -21.167 -6.123 5.121 1.00 65.19 106 GLY A C 1
ATOM 861 O O . GLY A 1 106 ? -21.006 -7.293 4.776 1.00 65.19 106 GLY A O 1
ATOM 862 N N . ASP A 1 107 ? -20.158 -5.249 5.163 1.00 69.19 107 ASP A N 1
ATOM 863 C CA . ASP A 1 107 ? -18.763 -5.470 4.759 1.00 69.19 107 ASP A CA 1
ATOM 864 C C . ASP A 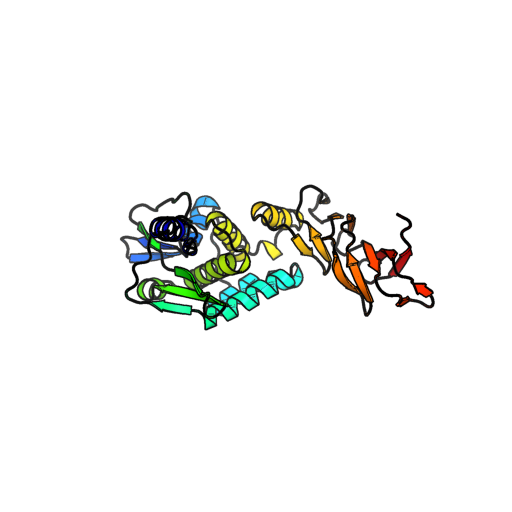1 107 ? -17.895 -6.125 5.846 1.00 69.19 107 ASP A C 1
ATOM 866 O O . ASP A 1 107 ? -16.788 -6.591 5.552 1.00 69.19 107 ASP A O 1
ATOM 870 N N . ILE A 1 108 ? -18.375 -6.181 7.097 1.00 71.88 108 ILE A N 1
ATOM 871 C CA . ILE A 1 108 ? -17.585 -6.651 8.243 1.00 71.88 108 ILE A CA 1
ATOM 872 C C . ILE A 1 108 ? -17.106 -8.107 8.068 1.00 71.88 108 ILE A C 1
ATOM 874 O O . ILE A 1 108 ? -16.082 -8.507 8.644 1.00 71.88 108 ILE A O 1
ATOM 878 N N . GLY A 1 109 ? -17.799 -8.877 7.220 1.00 74.69 109 GLY A N 1
ATOM 879 C CA . GLY A 1 109 ? -17.527 -10.278 6.917 1.00 74.69 109 GLY A CA 1
ATOM 880 C C . GLY A 1 109 ? -17.895 -11.204 8.078 1.00 74.69 109 GLY A C 1
ATOM 881 O O . GLY A 1 109 ? -18.765 -10.899 8.890 1.00 74.69 109 GLY A O 1
ATOM 882 N N . THR A 1 110 ? -17.234 -12.361 8.177 1.00 76.50 110 THR A N 1
ATOM 883 C CA . THR A 1 110 ? -17.391 -13.244 9.343 1.00 76.50 110 THR A CA 1
ATOM 884 C C . THR A 1 110 ? -16.849 -12.564 10.595 1.00 76.50 110 THR A C 1
ATOM 886 O O . THR A 1 110 ? -15.651 -12.293 10.695 1.00 76.50 110 THR A O 1
ATOM 889 N N . VAL A 1 111 ? -17.736 -12.332 11.558 1.00 79.88 111 VAL A N 1
ATOM 890 C CA . VAL A 1 111 ? -17.422 -11.634 12.801 1.00 79.88 111 VAL A CA 1
ATOM 891 C C . VAL A 1 111 ? -17.186 -12.630 13.929 1.00 79.88 111 VAL A C 1
ATOM 893 O O . VAL A 1 111 ? -18.011 -13.502 14.197 1.00 79.88 111 VAL A O 1
ATOM 896 N N . PHE A 1 112 ? -16.074 -12.461 14.634 1.00 82.62 112 PHE A N 1
ATOM 897 C CA . PHE A 1 112 ? -15.775 -13.160 15.881 1.00 82.62 112 PHE A CA 1
ATOM 898 C C . PHE A 1 112 ? -15.808 -12.168 17.040 1.00 82.62 112 PHE A C 1
ATOM 900 O O . PHE A 1 112 ? -15.039 -11.209 17.043 1.00 82.62 112 PHE A O 1
ATOM 907 N N . GLY A 1 113 ? -16.686 -12.398 18.014 1.00 83.00 113 GLY A N 1
ATOM 908 C CA . GLY A 1 113 ? -16.767 -11.591 19.230 1.00 83.00 113 GLY A CA 1
ATOM 909 C C . GLY A 1 113 ? -15.867 -12.118 20.350 1.00 83.00 113 GLY A C 1
ATOM 910 O O . GLY A 1 113 ? -15.577 -13.314 20.437 1.00 83.00 113 GLY A O 1
ATOM 911 N N . LYS A 1 114 ? -15.460 -11.221 21.251 1.00 88.50 114 LYS A N 1
ATOM 912 C CA . LYS A 1 114 ? -14.906 -11.568 22.566 1.00 88.50 114 LYS A CA 1
ATOM 913 C C . LYS A 1 114 ? -16.064 -11.634 23.567 1.00 88.50 114 LYS A C 1
ATOM 915 O O . LYS A 1 114 ? -16.944 -10.781 23.544 1.00 88.50 114 LYS A O 1
ATOM 920 N N . LYS A 1 115 ? -16.096 -12.659 24.429 1.00 92.69 115 LYS A N 1
ATOM 921 C CA . LYS A 1 115 ? -17.154 -12.792 25.447 1.00 92.69 115 LYS A CA 1
ATOM 922 C C . LYS A 1 115 ? -17.175 -11.543 26.338 1.00 92.69 115 LYS A C 1
ATOM 924 O O . LYS A 1 115 ? -16.124 -11.166 26.848 1.00 92.69 115 LYS A O 1
ATOM 929 N N . GLY A 1 116 ? -18.363 -10.971 26.540 1.00 94.81 116 GLY A N 1
ATOM 930 C CA . GLY A 1 116 ? -18.542 -9.732 27.305 1.00 94.81 116 GLY A CA 1
ATOM 931 C C . GLY A 1 116 ? -18.103 -8.480 26.546 1.00 94.81 116 GLY A C 1
ATOM 932 O O . GLY A 1 116 ? -17.686 -7.513 27.170 1.00 94.81 116 GLY A O 1
ATOM 933 N N . CYS A 1 117 ? -18.110 -8.518 25.211 1.00 95.75 117 CYS A N 1
ATOM 934 C CA . CYS A 1 117 ? -17.868 -7.349 24.377 1.00 95.75 117 CYS A CA 1
ATOM 935 C C . CYS A 1 117 ? -18.888 -7.278 23.239 1.00 95.75 117 CYS A C 1
ATOM 937 O O . CYS A 1 117 ? -19.252 -8.300 22.652 1.00 95.75 117 CYS A O 1
ATOM 939 N N . GLU A 1 118 ? -19.307 -6.063 22.913 1.00 93.81 118 GLU A N 1
ATOM 940 C CA . GLU A 1 118 ? -20.112 -5.733 21.743 1.00 93.81 118 GLU A CA 1
ATOM 941 C C . GLU A 1 118 ? -19.230 -5.122 20.650 1.00 93.81 118 GLU A C 1
ATOM 943 O O . GLU A 1 118 ? -18.247 -4.434 20.934 1.00 93.81 118 GLU A O 1
ATOM 948 N N . ILE A 1 119 ? -19.565 -5.411 19.392 1.00 92.06 119 ILE A N 1
ATOM 949 C CA . ILE A 1 119 ? -18.911 -4.810 18.230 1.00 92.06 119 ILE A CA 1
ATOM 950 C C . ILE A 1 119 ? -19.808 -3.689 17.744 1.00 92.06 119 ILE A C 1
ATOM 952 O O . ILE A 1 119 ? -20.966 -3.926 17.406 1.00 92.06 119 ILE A O 1
ATOM 956 N N . LEU A 1 120 ? -19.255 -2.485 17.720 1.00 91.50 120 LEU A N 1
ATOM 957 C CA . LEU A 1 120 ? -19.938 -1.279 17.288 1.00 91.50 120 LEU A CA 1
ATOM 958 C C . LEU A 1 120 ? -19.207 -0.716 16.078 1.00 91.50 120 LEU A C 1
ATOM 960 O O . LEU A 1 120 ? -17.981 -0.798 15.978 1.00 91.50 120 LEU A O 1
ATOM 964 N N . GLN A 1 121 ? -19.958 -0.144 15.153 1.00 91.12 121 GLN A N 1
ATOM 965 C CA . GLN A 1 121 ? -19.379 0.611 14.06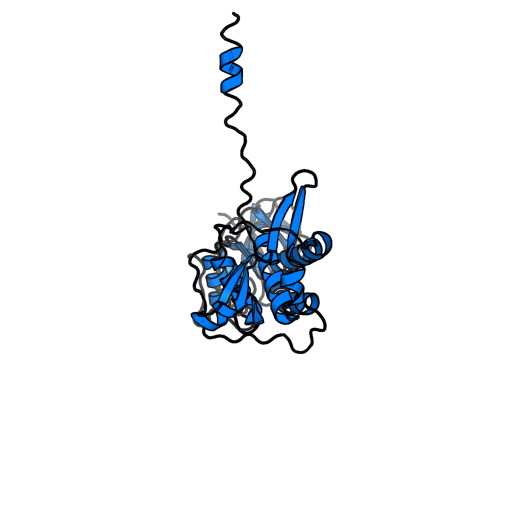0 1.00 91.12 121 GLN A CA 1
ATOM 966 C C . GLN A 1 121 ? -18.999 2.002 14.569 1.00 91.12 121 GLN A C 1
ATOM 968 O O . GLN A 1 121 ? -19.785 2.640 15.264 1.00 91.12 121 GLN A O 1
ATOM 973 N N . ILE A 1 122 ? -17.780 2.447 14.264 1.00 93.19 122 ILE A N 1
ATOM 974 C CA . ILE A 1 122 ? -17.240 3.735 14.728 1.00 93.19 122 ILE A CA 1
ATOM 975 C C . ILE A 1 122 ? -17.031 4.723 13.580 1.00 93.19 122 ILE A C 1
ATOM 977 O O . ILE A 1 122 ? -17.025 5.928 13.823 1.00 93.19 122 ILE A O 1
ATOM 981 N N . ALA A 1 123 ? -16.869 4.243 12.347 1.00 92.06 123 ALA A N 1
ATOM 982 C CA . ALA A 1 123 ? -16.644 5.095 11.189 1.00 92.06 123 ALA A CA 1
ATOM 983 C C . ALA A 1 123 ? -17.452 4.645 9.965 1.00 92.06 123 ALA A C 1
ATOM 985 O O . ALA A 1 123 ? -17.857 3.485 9.866 1.00 92.06 123 ALA A O 1
ATOM 986 N N . VAL A 1 124 ? -17.687 5.575 9.038 1.00 90.25 124 VAL A N 1
ATOM 987 C CA . VAL A 1 124 ? -18.285 5.343 7.714 1.00 90.25 124 VAL A CA 1
ATOM 988 C C . VAL A 1 124 ? -17.631 6.265 6.687 1.00 90.25 124 VAL A C 1
ATOM 990 O O . VAL A 1 124 ? -17.492 7.467 6.928 1.00 90.25 124 VAL A O 1
ATOM 993 N N . GLN A 1 125 ? -17.325 5.731 5.505 1.00 88.81 125 GLN A N 1
ATOM 994 C CA . GLN A 1 125 ? -17.031 6.535 4.316 1.00 88.81 125 GLN A CA 1
ATOM 995 C C . GLN A 1 125 ? -18.269 6.739 3.455 1.00 88.81 125 GLN A C 1
ATOM 997 O O . GLN A 1 125 ? -18.941 5.779 3.082 1.00 88.81 125 GLN A O 1
ATOM 1002 N N . GLN A 1 126 ? -18.519 7.988 3.068 1.00 87.25 126 GLN A N 1
ATOM 1003 C CA . GLN A 1 126 ? -19.585 8.331 2.133 1.00 87.25 126 GLN A CA 1
ATOM 1004 C C . GLN A 1 126 ? -19.014 9.139 0.973 1.00 87.25 126 GLN A C 1
ATOM 1006 O O . GLN A 1 126 ? -18.364 10.169 1.172 1.00 87.25 126 GLN A O 1
ATOM 1011 N N . TYR A 1 127 ? -19.266 8.687 -0.252 1.00 86.50 127 TYR A N 1
ATOM 1012 C CA . TYR A 1 127 ? -18.952 9.476 -1.434 1.00 86.50 127 TYR A CA 1
ATOM 1013 C C . TYR A 1 127 ? -20.028 10.542 -1.644 1.00 86.50 127 TYR A C 1
ATOM 1015 O O . TYR A 1 127 ? -21.217 10.245 -1.721 1.00 86.50 127 TYR A O 1
ATOM 1023 N N . ASP A 1 128 ? -19.590 11.789 -1.743 1.00 84.69 128 ASP A N 1
ATOM 1024 C CA . ASP A 1 128 ? -20.420 12.947 -2.005 1.00 84.69 128 ASP A CA 1
ATOM 1025 C C . ASP A 1 128 ? -20.319 13.310 -3.495 1.00 84.69 128 ASP A C 1
ATOM 1027 O O . ASP A 1 128 ? -19.325 13.916 -3.911 1.00 84.69 128 ASP A O 1
ATOM 1031 N N . PRO A 1 129 ? -21.330 12.964 -4.315 1.00 84.75 129 PRO A N 1
ATOM 1032 C CA . PRO A 1 129 ? -21.290 13.204 -5.753 1.00 84.75 129 PRO A CA 1
ATOM 1033 C C . PRO A 1 129 ? -21.388 14.689 -6.115 1.00 84.75 129 PRO A C 1
ATOM 1035 O O . PRO A 1 129 ? -21.042 15.057 -7.233 1.00 84.75 129 PRO A O 1
ATOM 1038 N N . VAL A 1 130 ? -21.865 15.551 -5.206 1.00 83.44 130 VAL A N 1
ATOM 1039 C CA . VAL A 1 130 ? -22.009 16.992 -5.474 1.00 83.44 130 VAL A CA 1
ATOM 1040 C C . VAL A 1 130 ? -20.647 17.674 -5.476 1.00 83.44 130 VAL A C 1
ATOM 1042 O O . VAL A 1 130 ? -20.402 18.569 -6.282 1.00 83.44 130 VAL A O 1
ATOM 1045 N N . PHE A 1 131 ? -19.763 17.249 -4.576 1.00 84.56 131 PHE A N 1
ATOM 1046 C CA . PHE A 1 131 ? -18.430 17.826 -4.415 1.00 84.56 131 PHE A CA 1
ATOM 1047 C C . PHE A 1 131 ? -17.307 16.909 -4.915 1.00 84.56 131 PHE A C 1
ATOM 1049 O O . PHE A 1 131 ? -16.146 17.245 -4.693 1.00 84.56 131 PHE A O 1
ATOM 1056 N N . ASP A 1 132 ? -17.648 15.776 -5.544 1.00 84.69 132 ASP A N 1
ATOM 1057 C CA . ASP A 1 132 ? -16.710 14.757 -6.043 1.00 84.69 132 ASP A CA 1
ATOM 1058 C C . ASP A 1 132 ? -15.636 14.398 -5.000 1.00 84.69 132 ASP A C 1
ATOM 1060 O O . ASP A 1 132 ? -14.428 14.470 -5.229 1.00 84.69 132 ASP A O 1
ATOM 1064 N N . ARG A 1 133 ? -16.082 14.101 -3.772 1.00 86.00 133 ARG A N 1
ATOM 1065 C CA . ARG A 1 133 ? -15.179 13.824 -2.645 1.00 86.00 133 ARG A CA 1
ATOM 1066 C C . ARG A 1 133 ? -15.737 12.776 -1.703 1.00 86.00 133 ARG A C 1
ATOM 1068 O O . ARG A 1 133 ? -16.942 12.645 -1.543 1.00 86.00 133 ARG A O 1
ATOM 1075 N N . THR A 1 134 ? -14.852 12.059 -1.019 1.00 89.38 134 THR A N 1
ATOM 1076 C CA . THR A 1 134 ? -15.247 11.164 0.080 1.00 89.38 134 THR A CA 1
ATOM 1077 C C . THR A 1 134 ? -15.239 11.935 1.397 1.00 89.38 134 THR A C 1
ATOM 1079 O O . THR A 1 134 ? -14.289 12.664 1.679 1.00 89.38 134 THR A O 1
ATOM 1082 N N . ARG A 1 135 ? -16.301 11.790 2.189 1.00 90.94 135 ARG A N 1
ATOM 1083 C CA . ARG A 1 135 ? -16.392 12.261 3.575 1.00 90.94 135 ARG A CA 1
ATOM 1084 C C . ARG A 1 135 ? -16.212 11.083 4.522 1.00 90.94 135 ARG A C 1
ATOM 1086 O O . ARG A 1 135 ? -16.643 9.973 4.209 1.00 90.94 135 ARG A O 1
ATOM 1093 N N . PHE A 1 136 ? -15.611 11.352 5.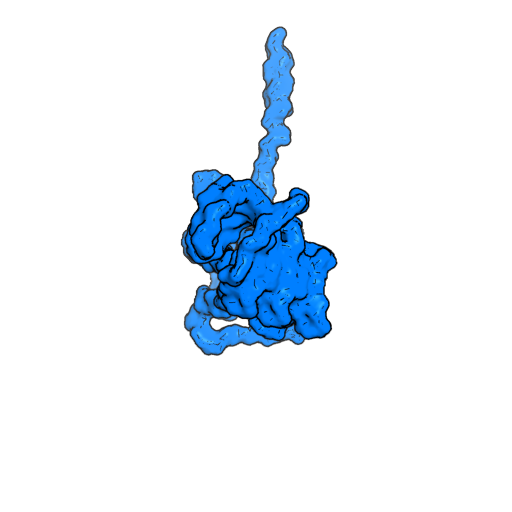674 1.00 92.38 136 PHE A N 1
ATOM 1094 C CA . PHE A 1 136 ? -15.362 10.358 6.711 1.00 92.38 136 PHE A CA 1
ATOM 1095 C C . PHE A 1 136 ? -16.148 10.763 7.949 1.00 92.38 136 PHE A C 1
ATOM 1097 O O . PHE A 1 136 ? -15.837 11.778 8.568 1.00 92.38 136 PHE A O 1
ATOM 1104 N N . PHE A 1 137 ? -17.170 9.994 8.300 1.00 93.12 137 PHE A N 1
ATOM 1105 C CA . PHE A 1 137 ? -17.952 10.220 9.509 1.00 93.12 137 PHE A CA 1
ATOM 1106 C C . PHE A 1 137 ? -17.429 9.314 10.609 1.00 93.12 137 PHE A C 1
ATOM 1108 O O . PHE A 1 137 ? -17.268 8.118 10.384 1.00 93.12 137 PHE A O 1
ATOM 1115 N N . VAL A 1 138 ? -17.158 9.877 11.783 1.00 94.38 138 VAL A N 1
ATOM 1116 C CA . VAL A 1 138 ? -16.640 9.140 12.939 1.00 94.38 138 VAL A CA 1
ATOM 1117 C C . VAL A 1 138 ? -17.466 9.478 14.172 1.00 94.38 138 VAL A C 1
ATOM 1119 O O . VAL A 1 138 ? -17.683 10.653 14.472 1.00 94.38 138 VAL A O 1
ATOM 1122 N N . ASP A 1 139 ? -17.894 8.453 14.908 1.00 94.56 139 ASP A N 1
ATOM 1123 C CA . ASP A 1 139 ? -18.565 8.624 16.198 1.00 94.56 139 ASP A CA 1
ATOM 1124 C C . ASP A 1 139 ? -17.570 9.221 17.199 1.00 94.56 139 ASP A C 1
ATOM 1126 O O . ASP A 1 139 ? -16.558 8.609 17.563 1.00 94.56 139 ASP A O 1
ATOM 1130 N N . ARG A 1 140 ? -17.841 10.453 17.631 1.00 95.88 140 ARG A N 1
ATOM 1131 C CA . ARG A 1 140 ? -16.963 11.196 18.535 1.00 95.88 140 ARG A CA 1
ATOM 1132 C C . ARG A 1 140 ? -16.880 10.538 19.905 1.00 95.88 140 ARG A C 1
ATOM 1134 O O . ARG A 1 140 ? -15.804 10.529 20.510 1.00 95.88 140 ARG A O 1
ATOM 1141 N N . GLU A 1 141 ? -17.993 10.027 20.422 1.00 94.31 141 GLU A N 1
ATOM 1142 C CA . GLU A 1 141 ? -18.028 9.428 21.750 1.00 94.31 141 GLU A CA 1
ATOM 1143 C C . GLU A 1 141 ? -17.135 8.193 21.785 1.00 94.31 141 GLU A C 1
ATOM 1145 O O . GLU A 1 141 ? -16.250 8.118 22.637 1.00 94.31 141 GLU A O 1
ATOM 1150 N N . LEU A 1 142 ? -17.270 7.292 20.811 1.00 95.25 142 LEU A N 1
ATOM 1151 C CA . LEU A 1 142 ? -16.431 6.102 20.681 1.00 95.25 142 LEU A CA 1
ATOM 1152 C C . LEU A 1 142 ? -14.966 6.465 20.396 1.00 95.25 142 LEU A C 1
ATOM 1154 O O . LEU A 1 142 ? -14.062 5.937 21.047 1.00 95.25 142 LEU A O 1
ATOM 1158 N N . TYR A 1 143 ? -14.704 7.413 19.489 1.00 96.06 143 TYR A N 1
ATOM 1159 C CA . TYR A 1 143 ? -13.339 7.817 19.127 1.00 96.06 143 TYR A CA 1
ATOM 1160 C C . TYR A 1 143 ? -12.564 8.404 20.309 1.00 96.06 143 TYR A C 1
ATOM 1162 O O . TYR A 1 143 ? -11.377 8.123 20.492 1.00 96.06 143 TYR A O 1
ATOM 1170 N N . THR A 1 144 ? -13.232 9.185 21.162 1.00 96.06 144 THR A N 1
ATOM 1171 C CA . THR A 1 144 ? -12.594 9.765 22.352 1.00 96.06 144 THR A CA 1
ATOM 1172 C C . THR A 1 144 ? -12.238 8.726 23.418 1.00 96.06 144 THR A C 1
ATOM 1174 O O . THR A 1 144 ? -11.359 9.002 24.236 1.00 96.06 144 THR A O 1
ATOM 1177 N N . LYS A 1 145 ? -12.845 7.527 23.395 1.00 96.94 145 LYS A N 1
ATOM 1178 C CA . LYS A 1 145 ? -12.468 6.400 24.272 1.00 96.94 145 LYS A CA 1
ATOM 1179 C C . LYS A 1 145 ? -11.245 5.626 23.791 1.00 96.94 145 LYS A C 1
ATOM 1181 O O . LYS A 1 145 ? -10.625 4.938 24.596 1.00 96.94 145 LYS A O 1
ATOM 1186 N N . LEU A 1 146 ? -10.893 5.737 22.512 1.00 96.81 146 LEU A N 1
ATOM 1187 C CA . LEU A 1 146 ? -9.696 5.110 21.964 1.00 96.81 146 LEU A CA 1
ATOM 1188 C C . LEU A 1 146 ? -8.434 5.861 22.387 1.00 96.81 146 LEU A C 1
ATOM 1190 O O . LEU A 1 146 ? -8.417 7.095 22.418 1.00 96.81 146 LEU A O 1
ATOM 1194 N N . ASP A 1 147 ? -7.366 5.110 22.653 1.00 95.69 147 ASP A N 1
ATOM 1195 C CA . ASP A 1 147 ? -6.022 5.672 22.761 1.00 95.69 147 ASP A CA 1
ATOM 1196 C C . ASP A 1 147 ? -5.462 6.065 21.379 1.00 95.69 147 ASP A C 1
ATOM 1198 O O . ASP A 1 147 ? -6.021 5.741 20.326 1.00 95.69 147 ASP A O 1
ATOM 1202 N N . THR A 1 148 ? -4.342 6.789 21.377 1.00 96.12 148 THR A N 1
ATOM 1203 C CA . THR A 1 148 ? -3.690 7.280 20.153 1.00 96.12 148 THR A CA 1
ATOM 1204 C C . THR A 1 148 ? -3.350 6.154 19.177 1.00 96.12 148 THR A C 1
ATOM 1206 O O . THR A 1 148 ? -3.490 6.323 17.965 1.00 96.12 148 THR A O 1
ATOM 1209 N N . PHE A 1 149 ? -2.941 4.991 19.689 1.00 96.31 149 PHE A N 1
ATOM 1210 C CA . PHE A 1 149 ? -2.574 3.862 18.846 1.00 96.31 149 PHE A CA 1
ATOM 1211 C C . PHE A 1 149 ? -3.799 3.295 18.127 1.00 96.31 149 PHE A C 1
ATOM 1213 O O . PHE A 1 149 ? -3.803 3.209 16.902 1.00 96.31 149 PHE A O 1
ATOM 1220 N N . ASN A 1 150 ? -4.875 3.007 18.853 1.00 97.12 150 ASN A N 1
ATOM 1221 C CA . ASN A 1 150 ? -6.131 2.549 18.276 1.00 97.12 150 ASN A CA 1
ATOM 1222 C C . ASN A 1 150 ? -6.686 3.542 17.246 1.00 97.12 150 ASN A C 1
ATOM 1224 O O . ASN A 1 150 ? -7.106 3.134 16.167 1.00 97.12 150 ASN A O 1
ATOM 1228 N N . ARG A 1 151 ? -6.628 4.848 17.531 1.00 97.56 151 ARG A N 1
ATOM 1229 C CA . ARG A 1 151 ? -7.024 5.883 16.562 1.00 97.56 151 ARG A CA 1
ATOM 1230 C C . ARG A 1 151 ? -6.193 5.822 15.283 1.00 97.56 151 ARG A C 1
ATOM 1232 O O . ARG A 1 151 ? -6.760 5.900 14.201 1.00 97.56 151 ARG A O 1
ATOM 1239 N N . SER A 1 152 ? -4.878 5.618 15.381 1.00 97.50 152 SER A N 1
ATOM 1240 C CA . SER A 1 152 ? -4.027 5.466 14.192 1.00 97.50 152 SER A CA 1
ATOM 1241 C C . SER A 1 152 ? -4.400 4.236 13.358 1.00 97.50 152 SER A C 1
ATOM 1243 O O . SER A 1 152 ? -4.455 4.323 12.134 1.00 97.50 152 SER A O 1
ATOM 1245 N N . VAL A 1 153 ? -4.749 3.120 14.008 1.00 97.06 153 VAL A N 1
ATOM 1246 C CA . VAL A 1 153 ? -5.194 1.894 13.327 1.00 97.06 153 VAL A CA 1
ATOM 1247 C C . VAL A 1 153 ? -6.516 2.114 12.598 1.00 97.06 153 VAL A C 1
ATOM 1249 O O . VAL A 1 153 ? -6.676 1.637 11.475 1.00 97.06 153 VAL A O 1
ATOM 1252 N N . LEU A 1 154 ? -7.446 2.850 13.215 1.00 96.88 154 LEU A N 1
ATOM 1253 C CA . LEU A 1 154 ? -8.693 3.257 12.571 1.00 96.88 154 LEU A CA 1
ATOM 1254 C C . LEU A 1 154 ? -8.421 4.144 11.354 1.00 96.88 154 LEU A C 1
ATOM 1256 O O . LEU A 1 154 ? -8.981 3.905 10.295 1.00 96.88 154 LEU A O 1
ATOM 1260 N N . ILE A 1 155 ? -7.535 5.135 11.469 1.00 97.19 155 ILE A N 1
ATOM 1261 C CA . ILE A 1 155 ? -7.208 6.002 10.332 1.00 97.19 155 ILE A CA 1
ATOM 1262 C C . ILE A 1 155 ? -6.638 5.166 9.184 1.00 97.19 155 ILE A C 1
ATOM 1264 O O . ILE A 1 155 ? -7.136 5.269 8.070 1.00 97.19 155 ILE A O 1
ATOM 1268 N N . ILE A 1 156 ? -5.660 4.289 9.443 1.00 96.94 156 ILE A N 1
ATOM 1269 C CA . ILE A 1 156 ? -5.086 3.401 8.415 1.00 96.94 156 ILE A CA 1
ATOM 1270 C C . ILE A 1 156 ? -6.170 2.550 7.752 1.00 96.94 156 ILE A C 1
ATOM 1272 O O . ILE A 1 156 ? -6.184 2.439 6.528 1.00 96.94 156 ILE A O 1
ATOM 1276 N N . HIS A 1 157 ? -7.088 1.987 8.541 1.00 95.31 157 HIS A N 1
ATOM 1277 C CA . HIS A 1 157 ? -8.233 1.231 8.038 1.00 95.31 157 HIS A CA 1
ATOM 1278 C C . HIS A 1 157 ? -9.038 2.047 7.016 1.00 95.31 157 HIS A C 1
ATOM 1280 O O . HIS A 1 157 ? -9.273 1.586 5.896 1.00 95.31 157 HIS A O 1
ATOM 1286 N N . GLU A 1 158 ? -9.379 3.290 7.357 1.00 94.38 158 GLU A N 1
ATOM 1287 C CA . GLU A 1 158 ? -10.100 4.182 6.451 1.00 94.38 158 GLU A CA 1
ATOM 1288 C C . GLU A 1 158 ? -9.268 4.544 5.207 1.00 94.38 158 GLU A C 1
ATOM 1290 O O . GLU A 1 158 ? -9.787 4.554 4.087 1.00 94.38 158 GLU A O 1
ATOM 1295 N N . LEU A 1 159 ? -7.958 4.767 5.347 1.00 95.19 159 LEU A N 1
ATOM 1296 C CA . LEU A 1 159 ? -7.093 5.035 4.194 1.00 95.19 159 LEU A CA 1
ATOM 1297 C C . LEU A 1 159 ? -7.037 3.850 3.229 1.00 95.19 159 LEU A C 1
ATOM 1299 O O . LEU A 1 159 ? -7.083 4.052 2.017 1.00 95.19 159 LEU A O 1
ATOM 1303 N N . ILE A 1 160 ? -6.976 2.616 3.735 1.00 93.69 160 ILE A N 1
ATOM 1304 C CA . ILE A 1 160 ? -6.968 1.417 2.888 1.00 93.69 160 ILE A CA 1
ATOM 1305 C C . ILE A 1 160 ? -8.275 1.327 2.096 1.00 93.69 160 ILE A C 1
ATOM 1307 O O . ILE A 1 160 ? -8.235 1.092 0.889 1.00 93.69 160 ILE A O 1
ATOM 1311 N N . TYR A 1 161 ? -9.428 1.556 2.727 1.00 90.38 161 TYR A N 1
ATOM 1312 C CA . TYR A 1 161 ? -10.699 1.611 2.001 1.00 90.38 161 TYR A CA 1
ATOM 1313 C C . TYR A 1 161 ? -10.701 2.701 0.931 1.00 90.38 161 TYR A C 1
ATOM 1315 O O . TYR A 1 161 ? -11.097 2.458 -0.213 1.00 90.38 161 TYR A O 1
ATOM 1323 N N . TYR A 1 162 ? -10.189 3.882 1.271 1.00 90.94 162 TYR A N 1
ATOM 1324 C CA . TYR A 1 162 ? -10.143 5.006 0.352 1.00 90.94 162 TYR A CA 1
ATOM 1325 C C . TYR A 1 162 ? -9.255 4.726 -0.869 1.00 90.94 162 TYR A C 1
ATOM 1327 O O . TYR A 1 162 ? -9.669 5.014 -1.994 1.00 90.94 162 TYR A O 1
ATOM 1335 N N . VAL A 1 163 ? -8.059 4.171 -0.658 1.00 90.81 163 VAL A N 1
ATOM 1336 C CA . VAL A 1 163 ? -7.060 3.906 -1.706 1.00 90.81 163 VAL A CA 1
ATOM 1337 C C . VAL A 1 163 ? -7.448 2.694 -2.547 1.00 90.81 163 VAL A C 1
ATOM 1339 O O . VAL A 1 163 ? -7.363 2.745 -3.773 1.00 90.81 163 VAL A O 1
ATOM 1342 N N . MET A 1 164 ? -7.881 1.611 -1.902 1.00 88.00 164 MET A N 1
ATOM 1343 C CA . MET A 1 164 ? -8.050 0.315 -2.562 1.00 88.00 164 MET A CA 1
ATOM 1344 C C . MET A 1 164 ? -9.473 0.067 -3.062 1.00 88.00 164 MET A C 1
ATOM 1346 O O . MET A 1 164 ? -9.674 -0.840 -3.866 1.00 88.00 164 MET A O 1
ATOM 1350 N N . LYS A 1 165 ? -10.457 0.844 -2.585 1.00 84.69 165 LYS A N 1
ATOM 1351 C CA . LYS A 1 165 ? -11.882 0.687 -2.921 1.00 84.69 165 LYS A CA 1
ATOM 1352 C C . LYS A 1 165 ? -12.388 -0.745 -2.699 1.00 84.69 165 LYS A C 1
ATOM 1354 O O . LYS A 1 165 ? -13.165 -1.267 -3.493 1.00 84.69 165 LYS A O 1
ATOM 1359 N N . TYR A 1 166 ? -11.912 -1.402 -1.639 1.00 79.38 166 TYR A N 1
ATOM 1360 C CA . TYR A 1 166 ? -12.377 -2.744 -1.296 1.00 79.38 166 TYR A CA 1
ATOM 1361 C C . TYR A 1 166 ? -13.833 -2.732 -0.849 1.00 79.38 166 TYR A C 1
ATOM 1363 O O . TYR A 1 166 ? -14.283 -1.793 -0.211 1.00 79.38 166 TYR A O 1
ATOM 1371 N N . GLU A 1 167 ? -14.525 -3.832 -1.128 1.00 72.50 167 GLU A N 1
ATOM 1372 C CA . GLU A 1 167 ? -15.899 -4.082 -0.678 1.00 72.50 167 GLU A CA 1
ATOM 1373 C C . GLU A 1 167 ? -15.948 -4.948 0.601 1.00 72.50 167 GLU A C 1
ATOM 1375 O O . GLU A 1 167 ? -17.024 -5.317 1.060 1.00 72.50 167 GLU A O 1
ATOM 1380 N N . ASN A 1 168 ? -14.790 -5.362 1.145 1.00 78.69 168 ASN A N 1
ATOM 1381 C CA . ASN A 1 168 ? -14.705 -6.337 2.241 1.00 78.69 168 ASN A CA 1
ATOM 1382 C C . ASN A 1 168 ? -13.595 -5.998 3.253 1.00 78.69 168 ASN A C 1
ATOM 1384 O O . ASN A 1 168 ? -12.409 -5.918 2.901 1.00 78.69 168 ASN A O 1
ATOM 1388 N N . ALA A 1 169 ? -13.974 -5.951 4.532 1.00 83.62 169 ALA A N 1
ATOM 1389 C CA . ALA A 1 169 ? -13.106 -5.620 5.657 1.00 83.62 169 ALA A CA 1
ATOM 1390 C C . ALA A 1 169 ? -11.970 -6.629 5.910 1.00 83.62 169 ALA A C 1
ATOM 1392 O O . ALA A 1 169 ? -10.966 -6.291 6.531 1.00 83.62 169 ALA A O 1
ATOM 1393 N N . GLN A 1 170 ? -12.066 -7.877 5.437 1.00 86.88 170 GLN A N 1
ATOM 1394 C CA . GLN A 1 170 ? -11.007 -8.883 5.610 1.00 86.88 170 GLN A CA 1
ATOM 1395 C C . GLN A 1 170 ? -9.708 -8.490 4.900 1.00 86.88 170 GLN A C 1
ATOM 1397 O O . GLN A 1 170 ? -8.622 -8.671 5.452 1.00 86.88 170 GLN A O 1
ATOM 1402 N N . LYS A 1 171 ? -9.810 -7.920 3.694 1.00 88.81 171 LYS A N 1
ATOM 1403 C CA . LYS A 1 171 ? -8.640 -7.421 2.960 1.00 88.81 171 LYS A CA 1
ATOM 1404 C C . LYS A 1 171 ? -8.059 -6.182 3.619 1.00 88.81 171 LYS A C 1
ATOM 1406 O O . LYS A 1 171 ? -6.841 -6.065 3.716 1.00 88.81 171 LYS A O 1
ATOM 1411 N N . VAL A 1 172 ? -8.928 -5.304 4.121 1.00 91.00 172 VAL A N 1
ATOM 1412 C CA . VAL A 1 172 ? -8.514 -4.129 4.890 1.00 91.00 172 VAL A CA 1
ATOM 1413 C C . VAL A 1 172 ? -7.730 -4.552 6.126 1.00 91.00 172 VAL A C 1
ATOM 1415 O O . VAL A 1 172 ? -6.607 -4.099 6.304 1.00 91.00 172 VAL A O 1
ATOM 1418 N N . ARG A 1 173 ? -8.234 -5.517 6.903 1.00 91.75 173 ARG A N 1
ATOM 1419 C CA . ARG A 1 173 ? -7.527 -6.081 8.065 1.00 91.75 173 ARG A CA 1
ATOM 1420 C C . ARG A 1 173 ? -6.171 -6.673 7.700 1.00 91.75 173 ARG A C 1
ATOM 1422 O O . ARG A 1 173 ? -5.213 -6.476 8.441 1.00 91.75 173 ARG A O 1
ATOM 1429 N N . LEU A 1 174 ? -6.076 -7.393 6.578 1.00 91.75 174 LEU A N 1
ATOM 1430 C CA . LEU A 1 174 ? -4.807 -7.968 6.115 1.00 91.75 174 LEU A CA 1
ATOM 1431 C C . LEU A 1 174 ? -3.790 -6.877 5.762 1.00 91.75 174 LEU A C 1
ATOM 1433 O O . LEU A 1 174 ? -2.611 -7.000 6.086 1.00 91.75 174 LEU A O 1
ATOM 1437 N N . PHE A 1 175 ? -4.246 -5.795 5.136 1.00 92.56 175 PHE A N 1
ATOM 1438 C CA . PHE A 1 175 ? -3.394 -4.653 4.828 1.00 92.56 175 PHE A CA 1
ATOM 1439 C C . PHE A 1 175 ? -2.987 -3.902 6.103 1.00 92.56 175 PHE A C 1
ATOM 1441 O O . PHE A 1 175 ? -1.818 -3.572 6.284 1.00 92.56 175 PHE A O 1
ATOM 1448 N N . ASN A 1 176 ? -3.927 -3.708 7.029 1.00 94.19 176 ASN A N 1
ATOM 1449 C CA . ASN A 1 176 ? -3.668 -3.094 8.326 1.00 94.19 176 ASN A CA 1
ATOM 1450 C C . ASN A 1 176 ? -2.605 -3.902 9.090 1.00 94.19 176 ASN A C 1
ATOM 1452 O O . ASN A 1 176 ? -1.615 -3.352 9.553 1.00 94.19 176 ASN A O 1
ATOM 1456 N N . TYR A 1 177 ? -2.709 -5.234 9.102 1.00 94.38 177 TYR A N 1
ATOM 1457 C CA . TYR A 1 177 ? -1.659 -6.112 9.628 1.00 94.38 177 TYR A CA 1
ATOM 1458 C C . TYR A 1 177 ? -0.296 -5.901 8.981 1.00 94.38 177 TYR A C 1
ATOM 1460 O O . TYR A 1 177 ? 0.705 -5.845 9.698 1.00 94.38 177 TYR A O 1
ATOM 1468 N N . ALA A 1 178 ? -0.254 -5.780 7.653 1.00 93.94 178 ALA A N 1
ATOM 1469 C CA . ALA A 1 178 ? 0.992 -5.568 6.934 1.00 93.94 178 ALA A CA 1
ATOM 1470 C C . ALA A 1 178 ? 1.676 -4.257 7.346 1.00 93.94 178 ALA A C 1
ATOM 1472 O O . ALA A 1 178 ? 2.882 -4.262 7.587 1.00 93.94 178 ALA A O 1
ATOM 1473 N N . PHE A 1 179 ? 0.910 -3.174 7.498 1.00 94.19 179 PHE A N 1
ATOM 1474 C CA . PHE A 1 179 ? 1.420 -1.902 8.010 1.00 94.19 179 PHE A CA 1
ATOM 1475 C C . PHE A 1 179 ? 1.894 -2.007 9.458 1.00 94.19 179 PHE A C 1
ATOM 1477 O O . PHE A 1 179 ? 3.031 -1.666 9.769 1.00 94.19 179 PHE A O 1
ATOM 1484 N N . LEU A 1 180 ? 1.045 -2.534 10.339 1.00 94.56 180 LEU A N 1
ATOM 1485 C CA . LEU A 1 180 ? 1.305 -2.565 11.777 1.00 94.56 180 LEU A CA 1
ATOM 1486 C C . LEU A 1 180 ? 2.481 -3.465 12.176 1.00 94.56 180 LEU A C 1
ATOM 1488 O O . LEU A 1 180 ? 3.017 -3.316 13.270 1.00 94.56 180 LEU A O 1
ATOM 1492 N N . ASN A 1 181 ? 2.884 -4.393 11.308 1.00 92.81 181 ASN A N 1
ATOM 1493 C CA . ASN A 1 181 ? 4.025 -5.281 11.534 1.00 92.81 181 ASN A CA 1
ATOM 1494 C C . ASN A 1 181 ? 5.205 -4.987 10.594 1.00 92.81 181 ASN A C 1
ATOM 1496 O O . ASN A 1 181 ? 6.088 -5.831 10.469 1.00 92.81 181 ASN A O 1
ATOM 1500 N N . ASP A 1 182 ? 5.215 -3.831 9.921 1.00 91.75 182 ASP A N 1
ATOM 1501 C CA . ASP A 1 182 ? 6.307 -3.397 9.036 1.00 91.75 182 ASP A CA 1
ATOM 1502 C C . ASP A 1 182 ? 6.672 -4.436 7.951 1.00 91.75 182 ASP A C 1
ATOM 1504 O O . ASP A 1 182 ? 7.828 -4.630 7.566 1.00 91.75 182 ASP A O 1
ATOM 1508 N N . MET A 1 183 ? 5.659 -5.143 7.432 1.00 91.50 183 MET A N 1
ATOM 1509 C CA . MET A 1 183 ? 5.861 -6.234 6.471 1.00 91.50 183 MET A CA 1
ATOM 1510 C C . MET A 1 183 ? 6.531 -5.751 5.178 1.00 91.50 183 MET A C 1
ATOM 1512 O O . MET A 1 183 ? 7.177 -6.542 4.493 1.00 91.50 183 MET A O 1
ATOM 1516 N N . PHE A 1 184 ? 6.412 -4.466 4.844 1.00 90.44 184 PHE A N 1
ATOM 1517 C CA . PHE A 1 184 ? 7.027 -3.878 3.655 1.00 90.44 184 PHE A CA 1
ATOM 1518 C C . PHE A 1 184 ? 8.539 -3.648 3.792 1.00 90.44 184 PHE A C 1
ATOM 1520 O O . PHE A 1 184 ? 9.222 -3.627 2.770 1.00 90.44 184 PHE A O 1
ATOM 1527 N N . SER A 1 185 ? 9.075 -3.562 5.013 1.00 88.50 185 SER A N 1
ATOM 1528 C CA . SER A 1 185 ? 10.524 -3.435 5.240 1.00 88.50 185 SER A CA 1
ATOM 1529 C C . SER A 1 185 ? 11.191 -4.773 5.541 1.00 88.50 185 SER A C 1
ATOM 1531 O O . SER A 1 185 ? 12.322 -5.012 5.121 1.00 88.50 185 SER A O 1
ATOM 1533 N N . ILE A 1 186 ? 10.514 -5.660 6.280 1.00 89.44 186 ILE A N 1
ATOM 1534 C CA . ILE A 1 186 ? 11.169 -6.839 6.875 1.00 89.44 186 ILE A CA 1
ATOM 1535 C C . ILE A 1 186 ? 10.985 -8.137 6.080 1.00 89.44 186 ILE A C 1
ATOM 1537 O O . ILE A 1 186 ? 11.612 -9.149 6.401 1.00 89.44 186 ILE A O 1
ATOM 1541 N N . THR A 1 187 ? 10.113 -8.149 5.067 1.00 91.88 187 THR A N 1
ATOM 1542 C CA . THR A 1 187 ? 9.827 -9.357 4.277 1.00 91.88 187 THR A CA 1
ATOM 1543 C C . THR A 1 187 ? 10.444 -9.313 2.885 1.00 91.88 187 THR A C 1
ATOM 1545 O O . THR A 1 187 ? 10.782 -8.258 2.356 1.00 91.88 187 THR A O 1
ATOM 1548 N N . THR A 1 188 ? 10.586 -10.488 2.269 1.00 93.69 188 THR A N 1
ATOM 1549 C CA . THR A 1 188 ? 11.092 -10.614 0.895 1.00 93.69 188 THR A CA 1
ATOM 1550 C C . THR A 1 188 ? 10.115 -10.019 -0.119 1.00 93.69 188 THR A C 1
ATOM 1552 O O . THR A 1 188 ? 8.901 -10.050 0.090 1.00 93.69 188 THR A O 1
ATOM 1555 N N . ILE A 1 189 ? 10.623 -9.581 -1.276 1.00 92.81 189 ILE A N 1
ATOM 1556 C CA . ILE A 1 189 ? 9.777 -9.093 -2.377 1.00 92.81 189 ILE A CA 1
ATOM 1557 C C . ILE A 1 189 ? 8.734 -10.143 -2.768 1.00 92.81 189 ILE A C 1
ATOM 1559 O O . ILE A 1 189 ? 7.564 -9.814 -2.923 1.00 92.81 189 ILE A O 1
ATOM 1563 N N . LYS A 1 190 ? 9.103 -11.429 -2.818 1.00 95.12 190 LYS A N 1
ATOM 1564 C CA . LYS A 1 190 ? 8.150 -12.529 -3.039 1.00 95.12 190 LYS A CA 1
ATOM 1565 C C . LYS A 1 190 ? 6.964 -12.509 -2.070 1.00 95.12 190 LYS A C 1
ATOM 1567 O O . LYS A 1 190 ? 5.827 -12.713 -2.491 1.00 95.12 190 LYS A O 1
ATOM 1572 N N . TYR A 1 191 ? 7.209 -12.283 -0.780 1.00 94.69 191 TYR A N 1
ATOM 1573 C CA . TYR A 1 191 ? 6.136 -12.208 0.212 1.00 94.69 191 TYR A CA 1
ATOM 1574 C C . TYR A 1 191 ? 5.243 -10.985 -0.023 1.00 94.69 191 TYR A C 1
ATOM 1576 O O . TYR A 1 191 ? 4.021 -11.121 -0.042 1.00 94.69 191 TYR A O 1
ATOM 1584 N N . GLN A 1 192 ? 5.841 -9.821 -0.282 1.00 94.00 192 GLN A N 1
ATOM 1585 C CA . GLN A 1 192 ? 5.116 -8.576 -0.557 1.00 94.00 192 GLN A CA 1
ATOM 1586 C C . GLN A 1 192 ? 4.242 -8.690 -1.818 1.00 94.00 192 GLN A C 1
ATOM 1588 O O . GLN A 1 192 ? 3.072 -8.315 -1.805 1.00 94.00 192 GLN A O 1
ATOM 1593 N N . MET A 1 193 ? 4.759 -9.302 -2.884 1.00 94.31 193 MET A N 1
ATOM 1594 C CA . MET A 1 193 ? 4.003 -9.542 -4.116 1.00 94.31 193 MET A CA 1
ATOM 1595 C C . MET A 1 193 ? 2.847 -10.528 -3.903 1.00 94.31 193 MET A C 1
ATOM 1597 O O . MET A 1 193 ? 1.753 -10.322 -4.425 1.00 94.31 193 MET A O 1
ATOM 1601 N N . ASN A 1 194 ? 3.042 -11.568 -3.085 1.00 93.12 194 ASN A N 1
ATOM 1602 C CA . ASN A 1 194 ? 1.958 -12.475 -2.697 1.00 93.12 194 ASN A CA 1
ATOM 1603 C C . ASN A 1 194 ? 0.892 -11.774 -1.845 1.00 93.12 194 ASN A C 1
ATOM 1605 O O . ASN A 1 194 ? -0.298 -12.037 -2.017 1.00 93.12 194 ASN A O 1
ATOM 1609 N N . LEU A 1 195 ? 1.299 -10.870 -0.951 1.00 91.88 195 LEU A N 1
ATOM 1610 C CA . LEU A 1 195 ? 0.380 -10.023 -0.197 1.00 91.88 195 LEU A CA 1
ATOM 1611 C C . LEU A 1 195 ? -0.462 -9.169 -1.156 1.00 91.88 195 LEU A C 1
ATOM 1613 O O . LEU A 1 195 ? -1.687 -9.227 -1.096 1.00 91.88 195 LEU A O 1
ATOM 1617 N N . PHE A 1 196 ? 0.166 -8.454 -2.092 1.00 92.62 196 PHE A N 1
ATOM 1618 C CA . PHE A 1 196 ? -0.535 -7.660 -3.107 1.00 92.62 196 PHE A CA 1
ATOM 1619 C C . PHE A 1 196 ? -1.481 -8.487 -3.975 1.00 92.62 196 PHE A C 1
ATOM 1621 O O . PHE A 1 196 ? -2.604 -8.064 -4.252 1.00 92.62 196 PHE A O 1
ATOM 1628 N N . LYS A 1 197 ? -1.078 -9.704 -4.332 1.00 91.38 197 LYS A N 1
ATOM 1629 C CA . LYS A 1 197 ? -1.930 -10.639 -5.059 1.00 91.38 197 LYS A CA 1
ATOM 1630 C C . LYS A 1 197 ? -3.169 -11.040 -4.252 1.00 91.38 197 LYS A C 1
ATOM 1632 O O . LYS A 1 197 ? -4.274 -10.964 -4.775 1.00 91.38 197 LYS A O 1
ATOM 1637 N N . ASN A 1 198 ? -3.016 -11.399 -2.974 1.00 87.56 198 ASN A N 1
ATOM 1638 C CA . ASN A 1 198 ? -4.143 -11.738 -2.084 1.00 87.56 198 ASN A CA 1
ATOM 1639 C C . ASN A 1 198 ? -5.106 -10.560 -1.867 1.00 87.56 198 ASN A C 1
ATOM 1641 O O . ASN A 1 198 ? -6.280 -10.727 -1.532 1.00 87.56 198 ASN A O 1
ATOM 1645 N N . LEU A 1 199 ? -4.592 -9.355 -2.065 1.00 84.94 199 LEU A N 1
ATOM 1646 C CA . LEU A 1 199 ? -5.324 -8.110 -1.988 1.00 84.94 199 LEU A CA 1
ATOM 1647 C C . LEU A 1 199 ? -6.045 -7.758 -3.308 1.00 84.94 199 LEU A C 1
ATOM 1649 O O . LEU A 1 199 ? -6.954 -6.935 -3.292 1.00 84.94 199 LEU A O 1
ATOM 1653 N N . ASN A 1 200 ? -5.790 -8.471 -4.412 1.00 87.25 200 ASN A N 1
ATOM 1654 C CA . ASN A 1 200 ? -6.227 -8.155 -5.784 1.00 87.25 200 ASN A CA 1
ATOM 1655 C C . ASN A 1 200 ? -5.665 -6.828 -6.318 1.00 87.25 200 ASN A C 1
ATOM 1657 O O . ASN A 1 200 ? -6.341 -6.103 -7.044 1.00 87.25 200 ASN A O 1
ATOM 1661 N N . ILE A 1 201 ? -4.427 -6.498 -5.965 1.00 88.94 201 ILE A N 1
ATOM 1662 C CA . ILE A 1 201 ? -3.699 -5.414 -6.622 1.00 88.94 201 ILE A CA 1
ATOM 1663 C C . ILE A 1 201 ? -3.159 -5.967 -7.932 1.00 88.94 201 ILE A C 1
ATOM 1665 O O . ILE A 1 201 ? -2.357 -6.892 -7.910 1.00 88.94 201 ILE A O 1
ATOM 1669 N N . GLU A 1 202 ? -3.593 -5.418 -9.063 1.00 91.56 202 GLU A N 1
ATOM 1670 C CA . GLU A 1 202 ? -3.219 -5.929 -10.389 1.00 91.56 202 GLU A CA 1
ATOM 1671 C C . GLU A 1 202 ? -1.817 -5.496 -10.829 1.00 91.56 202 GLU A C 1
ATOM 1673 O O . GLU A 1 202 ? -1.166 -6.170 -11.629 1.00 91.56 202 GLU A O 1
ATOM 1678 N N . SER A 1 203 ? -1.340 -4.357 -10.327 1.00 93.44 203 SER A N 1
ATOM 1679 C CA . SER A 1 203 ? -0.041 -3.802 -10.695 1.00 93.44 203 SER A CA 1
ATOM 1680 C C . SER A 1 203 ? 0.522 -2.883 -9.625 1.00 93.44 203 SER A C 1
ATOM 1682 O O . SER A 1 203 ? -0.238 -2.211 -8.930 1.00 93.44 203 SER A O 1
ATOM 1684 N N . VAL A 1 204 ? 1.849 -2.787 -9.567 1.00 93.44 204 VAL A N 1
ATOM 1685 C CA . VAL A 1 204 ? 2.579 -1.835 -8.719 1.00 93.44 204 VAL A CA 1
ATOM 1686 C C . VAL A 1 204 ? 3.732 -1.213 -9.496 1.00 93.44 204 VAL A C 1
ATOM 1688 O O . VAL A 1 204 ? 4.244 -1.810 -10.443 1.00 93.44 204 VAL A O 1
ATOM 1691 N N . VAL A 1 205 ? 4.178 -0.030 -9.081 1.00 92.06 205 VAL A N 1
ATOM 1692 C CA . VAL A 1 205 ? 5.452 0.525 -9.550 1.00 92.06 205 VAL A CA 1
ATOM 1693 C C . VAL A 1 205 ? 6.561 0.050 -8.633 1.00 92.06 205 VAL A C 1
ATOM 1695 O O . VAL A 1 205 ? 6.645 0.460 -7.478 1.00 92.06 205 VAL A O 1
ATOM 1698 N N . PHE A 1 206 ? 7.398 -0.831 -9.170 1.00 90.81 206 PHE A N 1
ATOM 1699 C CA . PHE A 1 206 ? 8.517 -1.443 -8.474 1.00 90.81 206 PHE A CA 1
ATOM 1700 C C . PHE A 1 206 ? 9.823 -0.926 -9.073 1.00 90.81 206 PHE A C 1
ATOM 1702 O O . PHE A 1 206 ? 10.059 -1.087 -10.270 1.00 90.81 206 PHE A O 1
ATOM 1709 N N . LYS A 1 207 ? 10.655 -0.261 -8.258 1.00 87.00 207 LYS A N 1
ATOM 1710 C CA . LYS A 1 207 ? 11.908 0.386 -8.707 1.00 87.00 207 LYS A CA 1
ATOM 1711 C C . LYS A 1 207 ? 11.708 1.220 -9.989 1.00 87.00 207 LYS A C 1
ATOM 1713 O O . LYS A 1 207 ? 12.413 1.050 -10.979 1.00 87.00 207 LYS A O 1
ATOM 1718 N N . SER A 1 208 ? 10.703 2.098 -9.954 1.00 85.88 208 SER A N 1
ATOM 1719 C CA . SER A 1 208 ? 10.302 3.003 -11.049 1.00 85.88 208 SER A CA 1
ATOM 1720 C C . SER A 1 208 ? 9.709 2.336 -12.295 1.00 85.88 208 SER A C 1
ATOM 1722 O O . SER A 1 208 ? 9.415 3.029 -13.266 1.00 85.88 208 SER A O 1
ATOM 1724 N N . ILE A 1 209 ? 9.480 1.020 -12.282 1.00 90.75 209 ILE A N 1
ATOM 1725 C CA . ILE A 1 209 ? 8.881 0.309 -13.411 1.00 90.75 209 ILE A CA 1
ATOM 1726 C C . ILE A 1 209 ? 7.520 -0.273 -13.009 1.00 90.75 209 ILE A C 1
ATOM 1728 O O . ILE A 1 209 ? 7.438 -1.077 -12.078 1.00 90.75 209 ILE A O 1
ATOM 1732 N N . PRO A 1 210 ? 6.439 0.095 -13.716 1.00 94.00 210 PRO A N 1
ATOM 1733 C CA . PRO A 1 210 ? 5.137 -0.544 -13.570 1.00 94.00 210 PRO A CA 1
ATOM 1734 C C . PRO A 1 210 ? 5.181 -2.031 -13.952 1.00 94.00 210 PRO A C 1
ATOM 1736 O O . PRO A 1 210 ? 5.354 -2.380 -15.126 1.00 94.00 210 PRO A O 1
ATOM 1739 N N . ILE A 1 211 ? 4.960 -2.904 -12.970 1.00 95.25 211 ILE A N 1
ATOM 1740 C CA . ILE A 1 211 ? 4.869 -4.358 -13.139 1.00 95.25 211 ILE A CA 1
ATOM 1741 C C . ILE A 1 211 ? 3.468 -4.872 -12.811 1.00 95.25 211 ILE A C 1
ATOM 1743 O O . ILE A 1 211 ? 2.769 -4.321 -11.962 1.00 95.25 211 ILE A O 1
ATOM 1747 N N . GLN A 1 212 ? 3.062 -5.943 -13.484 1.00 95.94 212 GLN A N 1
ATOM 1748 C CA . GLN A 1 212 ? 1.849 -6.691 -13.172 1.00 95.94 212 GLN A CA 1
ATOM 1749 C C . GLN A 1 212 ? 2.100 -7.651 -12.008 1.00 95.94 212 GLN A C 1
ATOM 1751 O O . GLN A 1 212 ? 3.130 -8.323 -11.961 1.00 95.94 212 GLN A O 1
ATOM 1756 N N . ILE A 1 213 ? 1.122 -7.765 -11.115 1.00 95.44 213 ILE A N 1
ATOM 1757 C CA . ILE A 1 213 ? 1.094 -8.754 -10.040 1.00 95.44 213 ILE A CA 1
ATOM 1758 C C . ILE A 1 213 ? 0.300 -9.966 -10.534 1.00 95.44 213 ILE A C 1
ATOM 1760 O O . ILE A 1 213 ? -0.929 -9.950 -10.577 1.00 95.44 213 ILE A O 1
ATOM 1764 N N . ASN A 1 214 ? 0.993 -11.024 -10.953 1.00 93.19 214 ASN A N 1
ATOM 1765 C CA . ASN A 1 214 ? 0.369 -12.246 -11.468 1.00 93.19 214 ASN A CA 1
ATOM 1766 C C . ASN A 1 214 ? 1.242 -13.494 -11.226 1.00 93.19 214 ASN A C 1
ATOM 1768 O O . ASN A 1 214 ? 2.322 -13.417 -10.646 1.00 93.19 214 ASN A O 1
ATOM 1772 N N . GLU A 1 215 ? 0.763 -14.661 -11.660 1.00 89.94 215 GLU A N 1
ATOM 1773 C CA . GLU A 1 215 ? 1.470 -15.944 -11.492 1.00 89.94 215 GLU A CA 1
ATOM 1774 C C . GLU A 1 215 ? 2.749 -16.070 -12.332 1.00 89.94 215 GLU A C 1
ATOM 1776 O O . GLU A 1 215 ? 3.538 -16.982 -12.102 1.00 89.94 215 GLU A O 1
ATOM 1781 N N . ASP A 1 216 ? 2.970 -15.173 -13.297 1.00 92.88 216 ASP A N 1
ATOM 1782 C CA . ASP A 1 216 ? 4.119 -15.239 -14.203 1.00 92.88 216 ASP A CA 1
ATOM 1783 C C . ASP A 1 216 ? 5.390 -14.622 -13.590 1.00 92.88 216 ASP A C 1
ATOM 1785 O O . ASP A 1 216 ? 6.441 -14.618 -14.231 1.00 92.88 216 ASP A O 1
ATOM 1789 N N . MET A 1 217 ? 5.317 -14.081 -12.367 1.00 96.81 217 MET A N 1
ATOM 1790 C CA . MET A 1 217 ? 6.485 -13.546 -11.665 1.00 96.81 217 MET A CA 1
ATOM 1791 C C . MET A 1 217 ? 7.448 -14.666 -11.255 1.00 96.81 217 MET A C 1
ATOM 1793 O O . MET A 1 217 ? 7.061 -15.646 -10.615 1.00 96.81 217 MET A O 1
ATOM 1797 N N . VAL A 1 218 ? 8.733 -14.487 -11.557 1.00 97.12 218 VAL A N 1
ATOM 1798 C CA . VAL A 1 218 ? 9.792 -15.446 -11.212 1.00 97.12 218 VAL A CA 1
ATOM 1799 C C . VAL A 1 218 ? 10.654 -14.869 -10.101 1.00 97.12 218 VAL A C 1
ATOM 1801 O O . VAL A 1 218 ? 11.104 -13.727 -10.186 1.00 97.12 218 VAL A O 1
ATOM 1804 N N . PHE A 1 219 ? 10.919 -15.676 -9.074 1.00 97.19 219 PHE A N 1
ATOM 1805 C CA . PHE A 1 219 ? 11.739 -15.301 -7.923 1.00 97.19 219 PHE A CA 1
ATOM 1806 C C . PHE A 1 219 ? 12.899 -16.276 -7.734 1.00 97.19 219 PHE A C 1
ATOM 1808 O O . PHE A 1 219 ? 12.766 -17.460 -8.045 1.00 97.19 219 PHE A O 1
ATOM 1815 N N . ASP A 1 220 ? 14.009 -15.797 -7.175 1.00 96.06 220 ASP A N 1
ATOM 1816 C CA . ASP A 1 220 ? 15.088 -16.671 -6.711 1.00 96.06 220 ASP A CA 1
ATOM 1817 C C . ASP A 1 220 ? 14.743 -17.362 -5.372 1.00 96.06 220 ASP A C 1
ATOM 1819 O O . ASP A 1 220 ? 13.693 -17.128 -4.761 1.00 96.06 220 ASP A O 1
ATOM 1823 N N . GLU A 1 221 ? 15.646 -18.220 -4.888 1.00 95.44 221 GLU A N 1
ATOM 1824 C CA . GLU A 1 221 ? 15.490 -18.934 -3.609 1.00 95.44 221 GLU A CA 1
ATOM 1825 C C . GLU A 1 221 ? 15.420 -18.000 -2.390 1.00 95.44 221 GLU A C 1
ATOM 1827 O O . GLU A 1 221 ? 14.871 -18.373 -1.354 1.00 95.44 221 GLU A O 1
ATOM 1832 N N . LYS A 1 222 ? 15.952 -16.778 -2.509 1.00 95.12 222 LYS A N 1
ATOM 1833 C CA . LYS A 1 222 ? 15.936 -15.750 -1.461 1.00 95.12 222 LYS A CA 1
ATOM 1834 C C . LYS A 1 222 ? 14.700 -14.850 -1.549 1.00 95.12 222 LYS A C 1
ATOM 1836 O O . LYS A 1 222 ? 14.511 -13.997 -0.686 1.00 95.12 222 LYS A O 1
ATOM 1841 N N . GLY A 1 223 ? 13.848 -15.043 -2.556 1.00 95.00 223 GLY A N 1
ATOM 1842 C CA . GLY A 1 223 ? 12.642 -14.254 -2.777 1.00 95.00 223 GLY A CA 1
ATOM 1843 C C . GLY A 1 223 ? 12.877 -12.917 -3.482 1.00 95.00 223 GLY A C 1
ATOM 1844 O O . GLY A 1 223 ? 11.994 -12.059 -3.420 1.00 95.00 223 GLY A O 1
ATOM 1845 N N . ASN A 1 224 ? 14.021 -12.729 -4.149 1.00 94.38 224 ASN A N 1
ATOM 1846 C CA . ASN A 1 224 ? 14.257 -11.580 -5.025 1.00 94.38 224 ASN A CA 1
ATOM 1847 C C . ASN A 1 224 ? 13.524 -11.783 -6.351 1.00 94.38 224 ASN A C 1
ATOM 1849 O O . ASN A 1 224 ? 13.518 -12.888 -6.894 1.00 94.38 224 ASN A O 1
ATOM 1853 N N . LEU A 1 225 ? 12.921 -10.718 -6.880 1.00 95.62 225 LEU A N 1
ATOM 1854 C CA . LEU A 1 225 ? 12.253 -10.745 -8.179 1.00 95.62 225 LEU A CA 1
ATOM 1855 C C . LEU A 1 225 ? 13.302 -10.844 -9.295 1.00 95.62 225 LEU A C 1
ATOM 1857 O O . LEU A 1 225 ? 14.218 -10.029 -9.341 1.00 95.62 225 LEU A O 1
ATOM 1861 N N . LEU A 1 226 ? 13.164 -11.837 -10.173 1.00 96.69 226 LEU A N 1
ATOM 1862 C CA . LEU A 1 226 ? 14.025 -12.065 -11.340 1.00 96.69 226 LEU A CA 1
ATOM 1863 C C . LEU A 1 226 ? 13.323 -11.709 -12.650 1.00 96.69 226 LEU A C 1
ATOM 1865 O O . LEU A 1 226 ? 13.970 -11.249 -13.590 1.00 96.69 226 LEU A O 1
ATOM 1869 N N . GLU A 1 227 ? 12.008 -11.922 -12.712 1.00 97.38 227 GLU A N 1
ATOM 1870 C CA . GLU A 1 227 ? 11.205 -11.677 -13.906 1.00 97.38 227 GLU A CA 1
ATOM 1871 C C . GLU A 1 227 ? 9.784 -11.240 -13.536 1.00 97.38 227 GLU A C 1
ATOM 1873 O O . GLU A 1 227 ? 9.191 -11.792 -12.609 1.00 97.38 227 GLU A O 1
ATOM 1878 N N . ALA A 1 228 ? 9.226 -10.281 -14.277 1.00 97.19 228 ALA A N 1
ATOM 1879 C CA . ALA A 1 228 ? 7.813 -9.903 -14.200 1.00 97.19 228 ALA A CA 1
ATOM 1880 C C . ALA A 1 228 ? 7.296 -9.411 -15.558 1.00 97.19 228 ALA A C 1
ATOM 1882 O O . ALA A 1 228 ? 8.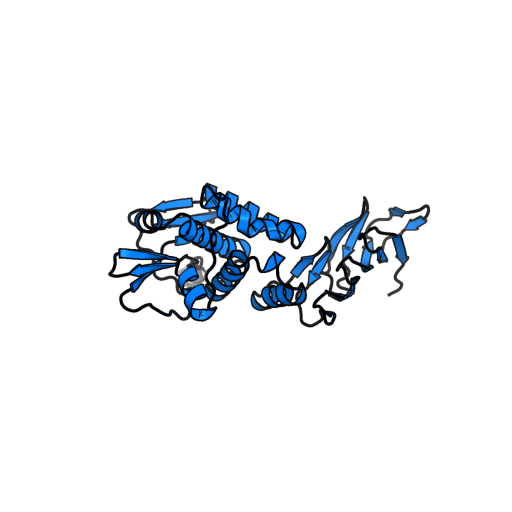075 -9.093 -16.455 1.00 97.19 228 ALA A O 1
ATOM 1883 N N . LYS A 1 229 ? 5.974 -9.288 -15.716 1.00 96.44 229 LYS A N 1
ATOM 1884 C CA . LYS A 1 229 ? 5.378 -8.606 -16.876 1.00 96.44 229 LYS A CA 1
ATOM 1885 C C . LYS A 1 229 ? 5.235 -7.115 -16.615 1.00 96.44 229 LYS A C 1
ATOM 1887 O O . LYS A 1 229 ? 4.792 -6.709 -15.545 1.00 96.44 229 LYS A O 1
ATOM 1892 N N . SER A 1 230 ? 5.555 -6.305 -17.614 1.00 95.06 230 SER A N 1
ATOM 1893 C CA . SER A 1 230 ? 5.292 -4.866 -17.584 1.00 95.06 230 SER A CA 1
ATOM 1894 C C . SER A 1 230 ? 3.804 -4.544 -17.766 1.00 95.06 230 SER A C 1
ATOM 1896 O O . SER A 1 230 ? 3.044 -5.307 -18.368 1.00 95.06 230 SER A O 1
ATOM 1898 N N . VAL A 1 231 ? 3.365 -3.384 -17.279 1.00 94.69 231 VAL A N 1
ATOM 1899 C CA . VAL A 1 231 ? 2.006 -2.887 -17.543 1.00 94.69 231 VAL A CA 1
ATOM 1900 C C . VAL A 1 231 ? 1.983 -2.155 -18.888 1.00 94.69 231 VAL A C 1
ATOM 1902 O O . VAL A 1 231 ? 2.527 -1.059 -19.015 1.00 94.69 231 VAL A O 1
ATOM 1905 N N . LYS A 1 232 ? 1.347 -2.755 -19.902 1.00 94.50 232 LYS A N 1
ATOM 1906 C CA . LYS A 1 232 ? 1.300 -2.216 -21.271 1.00 94.50 232 LYS A CA 1
ATOM 1907 C C . LYS A 1 232 ? 0.797 -0.769 -21.317 1.00 94.50 232 LYS A C 1
ATOM 1909 O O . LYS A 1 232 ? -0.195 -0.421 -20.684 1.00 94.50 232 LYS A O 1
ATOM 1914 N N . GLY A 1 233 ? 1.462 0.054 -22.122 1.00 92.62 233 GLY A N 1
ATOM 1915 C CA . GLY A 1 233 ? 1.111 1.448 -22.379 1.00 92.62 233 GLY A CA 1
ATOM 1916 C C . GLY A 1 233 ? 1.466 2.409 -21.247 1.00 92.62 233 GLY A C 1
ATOM 1917 O O . GLY A 1 233 ? 1.280 3.613 -21.418 1.00 92.62 233 GLY A O 1
ATOM 1918 N N . ARG A 1 234 ? 1.986 1.924 -20.110 1.00 93.44 234 ARG A N 1
ATOM 1919 C CA . ARG A 1 234 ? 2.472 2.808 -19.051 1.00 93.44 234 ARG A CA 1
ATOM 1920 C C . ARG A 1 234 ? 3.760 3.489 -19.485 1.00 93.44 234 ARG A C 1
ATOM 1922 O O . ARG A 1 234 ? 4.667 2.841 -20.007 1.00 93.44 234 ARG A O 1
ATOM 1929 N N . LYS A 1 235 ? 3.809 4.796 -19.249 1.00 93.12 235 LYS A N 1
ATOM 1930 C CA . LYS A 1 235 ? 4.984 5.615 -19.508 1.00 93.12 235 LYS A CA 1
ATOM 1931 C C . LYS A 1 235 ? 6.059 5.316 -18.466 1.00 93.12 235 LYS A C 1
ATOM 1933 O O . LYS A 1 235 ? 5.749 5.223 -17.281 1.00 93.12 235 LYS A O 1
ATOM 1938 N N . ILE A 1 236 ? 7.295 5.194 -18.921 1.00 91.75 236 ILE A N 1
ATOM 1939 C CA . ILE A 1 236 ? 8.497 5.207 -18.093 1.00 91.75 236 ILE A CA 1
ATOM 1940 C C . ILE A 1 236 ? 9.413 6.304 -18.624 1.00 91.75 236 ILE A C 1
ATOM 1942 O O . ILE A 1 236 ? 9.496 6.527 -19.834 1.00 91.75 236 ILE A O 1
ATOM 1946 N N . GLU A 1 237 ? 10.067 7.001 -17.707 1.00 89.44 237 GLU A N 1
ATOM 1947 C CA . GLU A 1 237 ? 11.006 8.069 -18.025 1.00 89.44 237 GLU A CA 1
ATOM 1948 C C . GLU A 1 237 ? 12.400 7.623 -17.602 1.00 89.44 237 GLU A C 1
ATOM 1950 O O . GLU A 1 237 ? 12.620 7.246 -16.450 1.00 89.44 237 GLU A O 1
ATOM 1955 N N . PHE A 1 238 ? 13.337 7.662 -18.545 1.00 83.94 238 PHE A N 1
ATOM 1956 C CA . PHE A 1 238 ? 14.752 7.459 -18.266 1.00 83.94 238 PHE A CA 1
ATOM 1957 C C . PHE A 1 238 ? 15.514 8.681 -18.751 1.00 83.94 238 PHE A C 1
ATOM 1959 O O . PHE A 1 238 ? 15.494 8.998 -19.940 1.00 83.94 238 PHE A O 1
ATOM 1966 N N . GLU A 1 239 ? 16.165 9.365 -17.810 1.00 81.75 239 GLU A N 1
ATOM 1967 C CA . GLU A 1 239 ? 16.845 10.645 -18.026 1.00 81.75 239 GLU A CA 1
ATOM 1968 C C . GLU A 1 239 ? 15.890 11.719 -18.572 1.00 81.75 239 GLU A C 1
ATOM 1970 O O . GLU A 1 239 ? 15.214 12.389 -17.797 1.00 81.75 239 GLU A O 1
ATOM 1975 N N . PHE A 1 240 ? 15.813 11.858 -19.897 1.00 83.69 240 PHE A N 1
ATOM 1976 C CA . PHE A 1 240 ? 14.977 12.833 -20.606 1.00 83.69 240 PHE A CA 1
ATOM 1977 C C . PHE A 1 240 ? 14.096 12.185 -21.682 1.00 83.69 240 PHE A C 1
ATOM 1979 O O . PHE A 1 240 ? 13.470 12.887 -22.476 1.00 83.69 240 PHE A O 1
ATOM 1986 N N . PHE A 1 241 ? 14.071 10.852 -21.742 1.00 88.44 241 PHE A N 1
ATOM 1987 C CA . PHE A 1 241 ? 13.377 10.102 -22.778 1.00 88.44 241 PHE A CA 1
ATOM 1988 C C . PHE A 1 241 ? 12.138 9.415 -22.220 1.00 88.44 241 PHE A C 1
ATOM 1990 O O . PHE A 1 241 ? 12.176 8.771 -21.169 1.00 88.44 241 PHE A O 1
ATOM 1997 N N . GLU A 1 242 ? 11.044 9.529 -22.967 1.00 92.31 242 GLU A N 1
ATOM 1998 C CA . GLU A 1 242 ? 9.794 8.846 -22.667 1.00 92.31 242 GLU A CA 1
ATOM 1999 C C . GLU A 1 242 ? 9.690 7.552 -23.473 1.00 92.31 242 GLU A C 1
ATOM 2001 O O . GLU A 1 242 ? 9.719 7.561 -24.706 1.00 92.31 242 GLU A O 1
ATOM 2006 N N . PHE A 1 243 ? 9.484 6.446 -22.767 1.00 93.31 243 PHE A N 1
ATOM 2007 C CA . PHE A 1 243 ? 9.166 5.154 -23.359 1.00 93.31 243 PHE A CA 1
ATOM 2008 C C . PHE A 1 243 ? 7.819 4.652 -22.839 1.00 93.31 243 PHE A C 1
ATOM 2010 O O . PHE A 1 243 ? 7.378 5.012 -21.748 1.00 93.31 243 PHE A O 1
ATOM 2017 N N . TYR A 1 244 ? 7.160 3.792 -23.609 1.00 94.44 244 TYR A N 1
ATOM 2018 C CA . TYR A 1 244 ? 5.869 3.205 -23.260 1.00 94.44 244 TYR A CA 1
ATOM 2019 C C . TYR A 1 244 ? 6.010 1.692 -23.165 1.00 94.44 244 TYR A C 1
ATOM 2021 O O . TYR A 1 244 ? 6.351 1.026 -24.134 1.00 94.44 244 TYR A O 1
ATOM 2029 N N . LEU A 1 245 ? 5.746 1.115 -22.000 1.00 93.81 245 LEU A N 1
ATOM 2030 C CA . LEU A 1 245 ? 5.916 -0.319 -21.776 1.00 93.81 245 LEU A CA 1
ATOM 2031 C C . LEU A 1 245 ? 5.093 -1.157 -22.766 1.00 93.81 245 LEU A C 1
ATOM 2033 O O . LEU A 1 245 ? 3.908 -0.910 -22.989 1.00 93.81 245 LEU A O 1
ATOM 2037 N N . SER A 1 246 ? 5.709 -2.187 -23.343 1.00 91.12 246 SER A N 1
ATOM 2038 C CA . SER A 1 246 ? 5.072 -3.043 -24.357 1.00 91.12 246 SER A CA 1
ATOM 2039 C C . SER A 1 246 ? 4.064 -4.048 -23.778 1.00 91.12 246 SER A C 1
ATOM 2041 O O . SER A 1 246 ? 3.219 -4.573 -24.505 1.00 91.12 246 SER A O 1
ATOM 2043 N N . GLY A 1 247 ? 4.135 -4.320 -22.470 1.00 91.38 247 GLY A N 1
ATOM 2044 C CA . GLY A 1 247 ? 3.486 -5.472 -21.834 1.00 91.38 247 GLY A CA 1
ATOM 2045 C C . GLY A 1 247 ? 4.349 -6.742 -21.846 1.00 91.38 247 GLY A C 1
ATOM 2046 O O . GLY A 1 247 ? 3.911 -7.786 -21.365 1.00 91.38 247 GLY A O 1
ATOM 2047 N N . GLY A 1 248 ? 5.567 -6.663 -22.394 1.00 92.38 248 GLY A N 1
ATOM 2048 C CA . GLY A 1 248 ? 6.553 -7.739 -22.385 1.00 92.38 248 GLY A CA 1
ATOM 2049 C C . GLY A 1 248 ? 7.159 -8.012 -21.006 1.00 92.38 248 GLY A C 1
ATOM 2050 O O . GLY A 1 248 ? 6.838 -7.349 -20.011 1.00 92.38 248 GLY A O 1
ATOM 2051 N N . ARG A 1 249 ? 8.051 -9.008 -20.974 1.00 95.06 249 ARG A N 1
ATOM 2052 C CA . ARG A 1 249 ? 8.816 -9.398 -19.784 1.00 95.06 249 ARG A CA 1
ATOM 2053 C C . ARG A 1 249 ? 9.850 -8.328 -19.432 1.00 95.06 249 ARG A C 1
ATOM 2055 O O . ARG A 1 249 ? 10.457 -7.722 -20.312 1.00 95.06 249 ARG A O 1
ATOM 2062 N N . ILE A 1 250 ? 10.035 -8.131 -18.136 1.00 94.62 250 ILE A N 1
ATOM 2063 C CA . ILE A 1 250 ? 11.107 -7.359 -17.523 1.00 94.62 250 ILE A CA 1
ATOM 2064 C C . ILE A 1 250 ? 11.980 -8.349 -16.773 1.00 94.62 250 ILE A C 1
ATOM 2066 O O . ILE A 1 250 ? 11.462 -9.194 -16.043 1.00 94.62 250 ILE A O 1
ATOM 2070 N N . TYR A 1 251 ? 13.288 -8.211 -16.926 1.00 96.56 251 TYR A N 1
ATOM 2071 C CA . TYR A 1 251 ? 14.262 -8.998 -16.185 1.00 96.56 251 TYR A CA 1
ATOM 2072 C C . TYR A 1 251 ? 14.958 -8.120 -15.158 1.00 96.56 251 TYR A C 1
ATOM 2074 O O . TYR A 1 251 ? 15.211 -6.943 -15.418 1.00 96.56 251 TYR A O 1
ATOM 2082 N N . PHE A 1 252 ? 15.313 -8.707 -14.021 1.00 96.12 252 PHE A N 1
ATOM 2083 C CA . PHE A 1 252 ? 15.926 -8.011 -12.895 1.00 96.12 252 PHE A CA 1
ATOM 2084 C C . PHE A 1 252 ? 17.255 -8.657 -12.494 1.00 96.12 252 PHE A C 1
ATOM 2086 O O . PHE A 1 252 ? 17.513 -9.839 -12.737 1.00 96.12 252 PHE A O 1
ATOM 2093 N N . TYR A 1 253 ? 18.120 -7.863 -11.872 1.00 94.69 253 TYR A N 1
ATOM 2094 C CA . TYR A 1 253 ? 19.269 -8.358 -11.121 1.00 94.69 253 TYR A CA 1
ATOM 2095 C C . TYR A 1 253 ? 18.838 -8.863 -9.735 1.00 94.69 253 TYR A C 1
ATOM 2097 O O . TYR A 1 253 ? 17.754 -8.553 -9.253 1.00 94.69 253 TYR A O 1
ATOM 2105 N N . ASN A 1 254 ? 19.724 -9.574 -9.029 1.00 90.19 254 ASN A N 1
ATOM 2106 C CA . ASN A 1 254 ? 19.435 -10.079 -7.677 1.00 90.19 254 ASN A CA 1
ATOM 2107 C C . ASN A 1 254 ? 19.200 -8.969 -6.631 1.00 90.19 254 ASN A C 1
ATOM 2109 O O . ASN A 1 254 ? 18.637 -9.246 -5.581 1.00 90.19 254 ASN A O 1
ATOM 2113 N N . ASN A 1 255 ? 19.636 -7.730 -6.887 1.00 87.56 255 ASN A N 1
ATOM 2114 C CA . ASN A 1 255 ? 19.307 -6.563 -6.054 1.00 87.56 255 ASN A CA 1
ATOM 2115 C C . ASN A 1 255 ? 17.971 -5.907 -6.452 1.00 87.56 255 ASN A C 1
ATOM 2117 O O . ASN A 1 255 ? 17.671 -4.805 -6.002 1.00 87.56 255 ASN A O 1
ATOM 2121 N N . ALA A 1 256 ? 17.199 -6.573 -7.313 1.00 88.25 256 ALA A N 1
ATOM 2122 C CA . ALA A 1 256 ? 15.920 -6.138 -7.848 1.00 88.25 256 ALA A CA 1
ATOM 2123 C C . ALA A 1 256 ? 15.960 -4.865 -8.714 1.00 88.25 256 ALA A C 1
ATOM 2125 O O . ALA A 1 256 ? 14.909 -4.338 -9.077 1.00 88.25 256 ALA A O 1
ATOM 2126 N N . SER A 1 257 ? 17.149 -4.391 -9.100 1.00 91.44 257 SER A N 1
ATOM 2127 C CA . SER A 1 257 ? 17.276 -3.380 -10.150 1.00 91.44 257 SER A CA 1
ATOM 2128 C C . SER A 1 257 ? 16.866 -3.976 -11.497 1.00 91.44 257 SER A C 1
ATOM 2130 O O . SER A 1 257 ? 17.189 -5.143 -11.762 1.00 91.44 257 SER A O 1
ATOM 2132 N N . PRO A 1 258 ? 16.181 -3.213 -12.366 1.00 93.25 258 PRO A N 1
ATOM 2133 C CA . PRO A 1 258 ? 15.917 -3.669 -13.719 1.00 93.25 258 PRO A CA 1
ATOM 2134 C C . PRO A 1 258 ? 17.220 -3.986 -14.437 1.00 93.25 258 PRO A C 1
ATOM 2136 O O . PRO A 1 258 ? 18.240 -3.339 -14.226 1.00 93.25 258 PRO A O 1
ATOM 2139 N N . LYS A 1 259 ? 17.166 -5.007 -15.281 1.00 95.69 259 LYS A N 1
ATOM 2140 C CA . LYS A 1 259 ? 18.247 -5.440 -16.163 1.00 95.69 259 LYS A CA 1
ATOM 2141 C C . LYS A 1 259 ? 17.860 -5.231 -17.620 1.00 95.69 259 LYS A C 1
ATOM 2143 O O . LYS A 1 259 ? 18.677 -4.765 -18.408 1.00 95.69 259 LYS A O 1
ATOM 2148 N N . GLU A 1 260 ? 16.633 -5.598 -17.978 1.00 95.75 260 GLU A N 1
ATOM 2149 C CA . GLU A 1 260 ? 16.136 -5.510 -19.349 1.00 95.75 260 GLU A CA 1
ATOM 2150 C C . GLU A 1 260 ? 14.632 -5.223 -19.362 1.00 95.75 260 GLU A C 1
ATOM 2152 O O . GLU A 1 260 ? 13.877 -5.873 -18.637 1.00 95.75 260 GLU A O 1
ATOM 2157 N N . VAL A 1 261 ? 14.207 -4.264 -20.188 1.00 94.31 261 VAL A N 1
ATOM 2158 C CA . VAL A 1 261 ? 12.805 -3.853 -20.365 1.00 94.31 261 VAL A CA 1
ATOM 2159 C C . VAL A 1 261 ? 12.513 -3.684 -21.854 1.00 94.31 261 VAL A C 1
ATOM 2161 O O . VAL A 1 261 ? 13.276 -3.023 -22.550 1.00 94.31 261 VAL A O 1
ATOM 2164 N N . ILE A 1 262 ? 11.387 -4.213 -22.339 1.00 93.56 262 ILE A N 1
ATOM 2165 C CA . ILE A 1 262 ? 10.914 -3.953 -23.708 1.00 93.56 262 ILE A CA 1
ATOM 2166 C C . ILE A 1 262 ? 9.899 -2.810 -23.690 1.00 93.56 262 ILE A C 1
ATOM 2168 O O . ILE A 1 262 ? 8.818 -2.937 -23.095 1.00 93.56 262 ILE A O 1
ATOM 2172 N N . ALA A 1 263 ? 10.203 -1.719 -24.388 1.00 94.00 263 ALA A N 1
ATOM 2173 C CA . ALA A 1 263 ? 9.349 -0.542 -24.453 1.00 94.00 263 ALA A CA 1
ATOM 2174 C C . ALA A 1 263 ? 9.263 0.052 -25.869 1.00 94.00 263 ALA A C 1
ATOM 2176 O O . ALA A 1 263 ? 10.154 -0.096 -26.695 1.00 94.00 263 ALA A O 1
ATOM 2177 N N . GLU A 1 264 ? 8.147 0.710 -26.150 1.00 94.19 264 GLU A N 1
ATOM 2178 C CA . GLU A 1 264 ? 7.859 1.454 -27.368 1.00 94.19 264 GLU A CA 1
ATOM 2179 C C . GLU A 1 264 ? 8.368 2.892 -27.227 1.00 94.19 264 GLU A C 1
ATOM 2181 O O . GLU A 1 264 ? 7.990 3.620 -26.304 1.00 94.19 264 GLU A O 1
ATOM 2186 N N . LEU A 1 265 ? 9.179 3.321 -28.183 1.00 93.62 265 LEU A N 1
ATOM 2187 C CA . LEU A 1 265 ? 9.502 4.715 -28.418 1.00 93.62 265 LEU A CA 1
ATOM 2188 C C . LEU A 1 265 ? 8.494 5.281 -29.425 1.00 93.62 265 LEU A C 1
ATOM 2190 O O . LEU A 1 265 ? 8.391 4.790 -30.547 1.00 93.62 265 LEU A O 1
ATOM 2194 N N . ARG A 1 266 ? 7.754 6.325 -29.043 1.00 92.56 266 ARG A N 1
ATOM 2195 C CA . ARG A 1 266 ? 6.723 6.931 -29.913 1.00 92.56 266 ARG A CA 1
ATOM 2196 C C . ARG A 1 266 ? 7.209 8.122 -30.722 1.00 92.56 266 ARG A C 1
ATOM 2198 O O . ARG A 1 266 ? 6.625 8.444 -31.753 1.00 92.56 266 ARG A O 1
ATOM 2205 N N . PHE A 1 267 ? 8.273 8.766 -30.263 1.00 91.44 267 PHE A N 1
ATOM 2206 C CA . PHE A 1 267 ? 8.849 9.944 -30.893 1.00 91.44 267 PHE A CA 1
ATOM 2207 C C . PHE A 1 267 ? 10.337 9.715 -31.110 1.00 91.44 267 PHE A C 1
ATOM 2209 O O . PHE A 1 267 ? 10.971 9.099 -30.259 1.00 91.44 267 PHE A O 1
ATOM 2216 N N . PRO A 1 268 ? 10.905 10.182 -32.228 1.00 91.94 268 PRO A N 1
ATOM 2217 C CA . PRO A 1 268 ? 12.320 9.995 -32.472 1.00 91.94 268 PRO A CA 1
ATOM 2218 C C . PRO A 1 268 ? 13.161 10.737 -31.430 1.00 91.94 268 PRO A C 1
ATOM 2220 O O . PRO A 1 268 ? 12.813 11.847 -31.019 1.00 91.94 268 PRO A O 1
ATOM 2223 N N . ILE A 1 269 ? 14.284 10.140 -31.039 1.00 92.19 269 ILE A N 1
ATOM 2224 C CA . ILE A 1 269 ? 15.216 10.712 -30.059 1.00 92.19 269 ILE A CA 1
ATOM 2225 C C . ILE A 1 269 ? 16.653 10.616 -30.563 1.00 92.19 269 ILE A C 1
ATOM 2227 O O . ILE A 1 269 ? 16.969 9.805 -31.432 1.00 92.19 269 ILE A O 1
ATOM 2231 N N . PHE A 1 270 ? 17.528 11.446 -30.001 1.00 90.19 270 PHE A N 1
ATOM 2232 C CA . PHE A 1 270 ? 18.966 11.359 -30.227 1.00 90.19 270 PHE A CA 1
ATOM 2233 C C . PHE A 1 270 ? 19.641 10.850 -28.950 1.00 90.19 270 PHE A C 1
ATOM 2235 O O . PHE A 1 270 ? 19.622 11.547 -27.936 1.00 90.19 270 PHE A O 1
ATOM 2242 N N . TYR A 1 271 ? 20.208 9.645 -28.994 1.00 87.75 271 TYR A N 1
ATOM 2243 C CA . TYR A 1 271 ? 20.841 8.975 -27.854 1.00 87.75 271 TYR A CA 1
ATOM 2244 C C . TYR A 1 271 ? 22.247 8.515 -28.238 1.00 87.75 271 TYR A C 1
ATOM 2246 O O . TYR A 1 271 ? 22.421 7.901 -29.281 1.00 87.75 271 TYR A O 1
ATOM 2254 N N . GLU A 1 272 ? 23.260 8.861 -27.440 1.00 86.12 272 GLU A N 1
ATOM 2255 C CA . GLU A 1 272 ? 24.667 8.465 -27.652 1.00 86.12 272 GLU A CA 1
ATOM 2256 C C . GLU A 1 272 ? 25.198 8.598 -29.097 1.00 86.12 272 GLU A C 1
ATOM 2258 O O . GLU A 1 272 ? 26.037 7.824 -29.548 1.00 86.12 272 GLU A O 1
ATOM 2263 N N . LYS A 1 273 ? 24.786 9.665 -29.797 1.00 90.62 273 LYS A N 1
ATOM 2264 C CA . LYS A 1 273 ? 25.123 9.980 -31.204 1.00 90.62 273 LYS A CA 1
ATOM 2265 C C . LYS A 1 273 ? 24.336 9.203 -32.264 1.00 90.62 273 LYS A C 1
ATOM 2267 O O . LYS A 1 273 ? 24.615 9.366 -33.452 1.00 90.62 273 LYS A O 1
ATOM 2272 N N . GLU A 1 274 ? 23.339 8.431 -31.866 1.00 90.12 274 GLU A N 1
ATOM 2273 C CA . GLU A 1 274 ? 22.428 7.724 -32.757 1.00 90.12 274 GLU A CA 1
ATOM 2274 C C . GLU A 1 274 ? 21.053 8.392 -32.781 1.00 90.12 274 GLU A C 1
ATOM 2276 O O . GLU A 1 274 ? 20.569 8.917 -31.777 1.00 90.12 274 GLU A O 1
ATOM 2281 N N . TYR A 1 275 ? 20.419 8.385 -33.954 1.00 92.44 275 TYR A N 1
ATOM 2282 C CA . TYR A 1 275 ? 19.049 8.856 -34.127 1.00 92.44 275 TYR A CA 1
ATOM 2283 C C . TYR A 1 275 ? 18.109 7.654 -34.132 1.00 92.44 275 TYR A C 1
ATOM 2285 O O . TYR A 1 275 ? 18.085 6.880 -35.090 1.00 92.44 275 TYR A O 1
ATOM 2293 N N . LEU A 1 276 ? 17.348 7.497 -33.055 1.00 94.00 276 LEU A N 1
ATOM 2294 C CA . LEU A 1 276 ? 16.419 6.391 -32.871 1.00 94.00 276 LEU A CA 1
ATOM 2295 C C . LEU A 1 276 ? 15.043 6.786 -33.409 1.00 94.00 276 LEU A C 1
ATOM 2297 O O . LEU A 1 276 ? 14.510 7.839 -33.059 1.00 94.00 276 LEU A O 1
ATOM 2301 N N . LEU A 1 277 ? 14.467 5.946 -34.269 1.00 94.88 277 LEU A N 1
ATOM 2302 C CA . LEU A 1 277 ? 13.133 6.145 -34.846 1.00 94.88 277 LEU A CA 1
ATOM 2303 C C . LEU A 1 277 ? 12.043 5.540 -33.951 1.00 94.88 277 LEU A C 1
ATOM 2305 O O . LEU A 1 277 ? 12.339 4.655 -33.154 1.00 94.88 277 LEU A O 1
ATOM 2309 N N . PRO A 1 278 ? 10.771 5.948 -34.083 1.00 94.94 278 PRO A N 1
ATOM 2310 C CA . PRO A 1 278 ? 9.682 5.278 -33.381 1.00 94.94 278 PRO A CA 1
ATOM 2311 C C . PRO A 1 278 ? 9.661 3.763 -33.645 1.00 94.94 278 PRO A C 1
ATOM 2313 O O . PRO A 1 278 ? 9.851 3.326 -34.781 1.00 94.94 278 PRO A O 1
ATOM 2316 N N . GLY A 1 279 ? 9.438 2.966 -32.601 1.00 93.69 279 GLY A N 1
ATOM 2317 C CA . GLY A 1 279 ? 9.501 1.505 -32.669 1.00 93.69 279 GLY A CA 1
ATOM 2318 C C . GLY A 1 279 ? 9.650 0.849 -31.299 1.00 93.69 279 GLY A C 1
ATOM 2319 O O . GLY A 1 279 ? 9.626 1.527 -30.273 1.00 93.69 279 GLY A O 1
ATOM 2320 N N . TYR A 1 280 ? 9.803 -0.474 -31.279 1.00 94.31 280 TYR A N 1
ATOM 2321 C CA . TYR A 1 280 ? 10.088 -1.220 -30.055 1.00 94.31 280 TYR A CA 1
ATOM 2322 C C . TYR A 1 280 ? 11.589 -1.326 -29.823 1.00 94.31 280 TYR A C 1
ATOM 2324 O O . TYR A 1 280 ? 12.372 -1.548 -30.745 1.00 94.31 280 TYR A O 1
ATOM 2332 N N . TYR A 1 281 ? 11.970 -1.161 -28.565 1.00 94.94 281 TYR A N 1
ATOM 2333 C CA . TYR A 1 281 ? 13.346 -1.186 -28.122 1.00 94.94 281 TYR A CA 1
ATOM 2334 C C . TYR A 1 281 ? 13.478 -2.024 -26.867 1.00 94.94 281 TYR A C 1
ATOM 2336 O O . TYR A 1 281 ? 12.639 -1.990 -25.959 1.00 94.94 281 TYR A O 1
ATOM 2344 N N . LYS A 1 282 ? 14.591 -2.736 -26.813 1.00 95.88 282 LYS A N 1
ATOM 2345 C CA . LYS A 1 282 ? 15.082 -3.401 -25.628 1.00 95.88 282 LYS A CA 1
ATOM 2346 C C . LYS A 1 282 ? 16.037 -2.457 -24.908 1.00 95.88 282 LYS A C 1
ATOM 2348 O O . LYS A 1 282 ? 17.091 -2.091 -25.423 1.00 95.88 282 LYS A O 1
ATOM 2353 N N . LEU A 1 283 ? 15.634 -2.046 -23.716 1.00 94.81 283 LEU A N 1
ATOM 2354 C CA . LEU A 1 283 ? 16.387 -1.161 -22.842 1.00 94.81 283 LEU A CA 1
ATOM 2355 C C . LEU A 1 283 ? 17.200 -2.010 -21.871 1.00 94.81 283 LEU A C 1
ATOM 2357 O O . LEU A 1 283 ? 16.626 -2.831 -21.153 1.00 94.81 283 LEU A O 1
ATOM 2361 N N . HIS A 1 284 ? 18.514 -1.810 -21.836 1.00 95.62 284 HIS A N 1
ATOM 2362 C CA . HIS A 1 284 ? 19.415 -2.506 -20.925 1.00 95.62 284 HIS A CA 1
ATOM 2363 C C . HIS A 1 284 ? 19.912 -1.574 -19.832 1.00 95.62 284 HIS A C 1
ATOM 2365 O O . HIS A 1 284 ? 20.351 -0.455 -20.104 1.00 95.62 284 HIS A O 1
ATOM 2371 N N . PHE A 1 285 ? 19.915 -2.081 -18.607 1.00 94.44 285 PHE A N 1
ATOM 2372 C CA . PHE A 1 285 ? 20.292 -1.326 -17.422 1.00 94.44 285 PHE A CA 1
ATOM 2373 C C . PHE A 1 285 ? 21.460 -1.990 -16.705 1.00 94.44 285 PHE A C 1
ATOM 2375 O O . PHE A 1 285 ? 21.639 -3.206 -16.792 1.00 94.44 285 PHE A O 1
ATOM 2382 N N . ASP A 1 286 ? 22.242 -1.200 -15.975 1.00 94.38 286 ASP A N 1
ATOM 2383 C CA . ASP A 1 286 ? 23.202 -1.729 -15.012 1.00 94.38 286 ASP A CA 1
ATOM 2384 C C . ASP A 1 286 ? 22.559 -2.013 -13.639 1.00 94.38 286 ASP A C 1
ATOM 2386 O O . ASP A 1 286 ? 21.360 -1.835 -13.419 1.00 94.38 286 ASP A O 1
ATOM 2390 N N . LYS A 1 287 ? 23.368 -2.477 -12.680 1.00 93.44 287 LYS A N 1
ATOM 2391 C CA . LYS A 1 287 ? 22.897 -2.812 -11.324 1.00 93.44 287 LYS A CA 1
ATOM 2392 C C . LYS A 1 287 ? 22.402 -1.601 -10.527 1.00 93.44 287 LYS A C 1
ATOM 2394 O O . LYS A 1 287 ? 21.692 -1.806 -9.541 1.00 93.44 287 LYS A O 1
ATOM 2399 N N . ASP A 1 288 ? 22.737 -0.387 -10.955 1.00 89.94 288 ASP A N 1
ATOM 2400 C CA . ASP A 1 288 ? 22.306 0.876 -10.353 1.00 89.94 288 ASP A CA 1
ATOM 2401 C C . ASP A 1 288 ? 21.071 1.448 -11.078 1.00 89.94 288 ASP A C 1
ATOM 2403 O O . ASP A 1 288 ? 20.696 2.595 -10.847 1.00 89.94 288 ASP A O 1
ATOM 2407 N N . ALA A 1 289 ? 20.437 0.650 -11.951 1.00 90.31 289 ALA A N 1
ATOM 2408 C CA . ALA A 1 289 ? 19.291 1.026 -12.776 1.00 90.31 289 ALA A CA 1
ATOM 2409 C C . ALA A 1 289 ? 19.573 2.172 -13.769 1.00 90.31 289 ALA A C 1
ATOM 2411 O O . ALA A 1 289 ? 18.645 2.854 -14.207 1.00 90.31 289 ALA A O 1
ATOM 2412 N N . ARG A 1 290 ? 20.836 2.381 -14.163 1.00 91.06 290 ARG A N 1
ATOM 2413 C CA . ARG A 1 290 ? 21.192 3.338 -15.222 1.00 91.06 290 ARG A CA 1
ATOM 2414 C C . ARG A 1 290 ? 21.043 2.684 -16.586 1.00 91.06 290 ARG A C 1
ATOM 2416 O O . ARG A 1 290 ? 21.482 1.550 -16.764 1.00 91.06 290 ARG A O 1
ATOM 2423 N N . LEU A 1 291 ? 20.440 3.394 -17.538 1.00 92.31 291 LEU A N 1
ATOM 2424 C CA . LEU A 1 291 ? 20.324 2.945 -18.925 1.00 92.31 291 LEU A CA 1
ATOM 2425 C C . LEU A 1 291 ? 21.716 2.940 -19.572 1.00 92.31 291 LEU A C 1
ATOM 2427 O O . LEU A 1 291 ? 22.379 3.971 -19.604 1.00 92.31 291 LEU A O 1
ATOM 2431 N N . ILE A 1 292 ? 22.159 1.781 -20.061 1.00 94.50 292 ILE A N 1
ATOM 2432 C CA . ILE A 1 292 ? 23.505 1.597 -20.638 1.00 94.50 292 ILE A CA 1
ATOM 2433 C C . ILE A 1 292 ? 23.491 1.198 -22.111 1.00 94.50 292 ILE A C 1
ATOM 2435 O O . ILE A 1 292 ? 24.537 1.206 -22.754 1.00 94.50 292 ILE A O 1
ATOM 2439 N N . LYS A 1 293 ? 22.342 0.754 -22.632 1.00 94.25 293 LYS A N 1
ATOM 2440 C CA . LYS A 1 293 ? 22.206 0.344 -24.030 1.00 94.25 293 LYS A CA 1
ATOM 2441 C C . LYS A 1 293 ? 20.742 0.338 -24.447 1.00 94.25 293 LYS A C 1
ATOM 2443 O O . LYS A 1 293 ? 19.877 -0.076 -23.672 1.00 94.25 293 LYS A O 1
ATOM 2448 N N . ILE A 1 294 ? 20.490 0.730 -25.691 1.00 94.56 294 ILE A N 1
ATOM 2449 C CA . ILE A 1 294 ? 19.194 0.619 -26.354 1.00 94.56 294 ILE A CA 1
ATOM 2450 C C . ILE A 1 294 ? 19.407 -0.209 -27.623 1.00 94.56 294 ILE A C 1
ATOM 2452 O O . ILE A 1 294 ? 20.149 0.207 -28.506 1.00 94.56 294 ILE A O 1
ATOM 2456 N N . ASP A 1 295 ? 18.766 -1.371 -27.716 1.00 94.88 295 ASP A N 1
ATOM 2457 C CA . ASP A 1 295 ? 18.773 -2.196 -28.926 1.00 94.88 295 ASP A CA 1
ATOM 2458 C C . ASP A 1 295 ? 17.405 -2.114 -29.605 1.00 94.88 295 ASP A C 1
ATOM 2460 O O . ASP A 1 295 ? 16.374 -2.272 -28.947 1.00 94.88 295 ASP A O 1
ATOM 2464 N N . GLN A 1 296 ? 17.377 -1.872 -30.919 1.00 91.38 296 GLN A N 1
ATOM 2465 C CA . GLN A 1 296 ? 16.132 -1.961 -31.678 1.00 91.38 296 GLN A CA 1
ATOM 2466 C C . GLN A 1 296 ? 15.625 -3.401 -31.631 1.00 91.38 296 GLN A C 1
ATOM 2468 O O . GLN A 1 296 ? 16.329 -4.335 -32.020 1.00 91.38 296 GLN A O 1
ATOM 2473 N N . ASP A 1 297 ? 14.404 -3.568 -31.141 1.00 81.25 297 ASP A N 1
ATOM 2474 C CA . ASP A 1 297 ? 13.793 -4.873 -30.990 1.00 81.25 297 ASP A CA 1
ATOM 2475 C C . ASP A 1 297 ? 12.979 -5.180 -32.247 1.00 81.25 297 ASP A C 1
ATOM 2477 O O . ASP A 1 297 ? 12.037 -4.463 -32.587 1.00 81.25 297 ASP A O 1
ATOM 2481 N N . LEU A 1 298 ? 13.390 -6.215 -32.978 1.00 71.12 298 LEU A N 1
ATOM 2482 C CA . LEU A 1 298 ? 12.827 -6.569 -34.286 1.00 71.12 298 LEU A CA 1
ATOM 2483 C C . LEU A 1 298 ? 11.606 -7.501 -34.184 1.00 71.12 298 LEU A C 1
ATOM 2485 O O . LEU A 1 298 ? 11.299 -8.175 -35.167 1.00 71.12 298 LEU A O 1
ATOM 2489 N N . PHE A 1 299 ? 10.963 -7.584 -33.012 1.00 56.94 299 PHE A N 1
ATOM 2490 C CA . PHE A 1 299 ? 9.772 -8.420 -32.799 1.00 56.94 299 PHE A CA 1
ATOM 2491 C C . PHE A 1 299 ? 8.673 -8.180 -33.839 1.00 56.94 299 PHE A C 1
ATOM 2493 O O . PHE A 1 299 ? 8.362 -7.002 -34.133 1.00 56.94 299 PHE A O 1
#

pLDDT: mean 87.77, std 12.77, range [39.31, 97.56]

Foldseek 3Di:
DVVVVVVVVVVPPPPPPVPPQQWLFWKWKQFPVRAIFTVLQVCCCPPVVDHFDQDPDDPFLLSSLLVLLVLCCVFFVVVSVLLVVLSVLQVVQEDEDADDQDDDRPQAPDDDDDPRIDMGTFWGWDQDPVVRGIHIYGHNVSLVSDDRNRNSLRSQLSSCCVRLVDSHSVLSSLVSSCSSVVVSPPDAPQVVLVNCVVSVNQWTQGQQFIFGSDPPFDADPRRATAKTFGDAQDWGDAPHAIWTAHRDMWGADSLRATAKGKTWRQCWDQDPNDIRHTAIWIFGADNVNHTDDIHGDPD

Sequence (299 aa):
MKNIVLMLLFCLSSLTFAGHEIGNGGHILKCDDGSYEIYDLFYIKKFWNTFPTPPSDSASEYKMVESYIEPLKEFYPELHKMFDTALEHFKVGLQFENELVFGNSGDIGTVFGKKGCEILQIAVQQYDPVFDRTRFFVDRELYTKLDTFNRSVLIIHELIYYVMKYENAQKVRLFNYAFLNDMFSITTIKYQMNLFKNLNIESVVFKSIPIQINEDMVFDEKGNLLEAKSVKGRKIEFEFFEFYLSGGRIYFYNNASPKEVIAELRFPIFYEKEYLLPGYYKLHFDKDARLIKIDQDLF